Protein AF-A0AA41V727-F1 (afdb_monomer)

Radius of gyration: 32.76 Å; Cα contacts (8 Å, |Δi|>4): 377; chains: 1; bounding box: 84×53×88 Å

Secondary structure (DSSP, 8-state):
---------------PPTT-EEEEEEE---SS-TTTTHHHHHHHHHHTTT--EEEEEEEEEESSSEEEEEEEEE----SSPPPP--SSPPTT-EEEEEEEEPPSSSSP-THHHHHHHHHHHHHH-TTEEEEEEEEEEEEETTEEEEEEEEEEEE----------PPPPP-PPPPPPPPPPPP-PPPTT-EEEEEEE-S-GGG--TTT---TTTT-EEEEEEEETTTTEEEEEEE------------------

Sequence (252 aa):
MLLLIIKMSGVVAFSCGLGETYVATNTSTGNTYHCDACPKEIERKCKLQDRPVSTIQCNFEQFPKWTSVCKGCCGPYLPNPSPTITDECQAGDIDQSFTTPAPLKLPWSCVSCEDGCKKKCEFWDAHARVAREMCSYMSYYEKAVYVCNCCCRLTSSPHPPCPSLPPPPTPSPPPPSPPPPAARCARGDIITIGKKVASCALCTQDFCACPPSPTIPESTECLPTTRLCICRCCKPSSITALGSFASSVAVQ

Foldseek 3Di:
DDDPPPPPDPPPDDDDDPQKDKDKDKDDDDDDCQCVCLLVVVQVVLVVVQFGWPDWDWWFDPPPHTIIMIMTITHHRDPDRDDRDDPDADVQWDKDKDKDFFDPDDDTDCVVLVVVLQCVLCVVPVQKGFPDKDWDWDADPNTIMIMIMTTIHRPPDPPPPDPPDPPPPDPDDDPPDPDDPDDDADPPQKDKDKDADPACVCLDQVNPPDPPPPWRFPDWDADHVRSIIITITGHPPPPPPDDDDPPDDDDD

Mean predicted aligned error: 19.07 Å

Organism: Papaver nudicaule (NCBI:txid74823)

Solvent-accessible surface area (backbone atoms only — not comparable to full-atom values): 15886 Å² total; per-residue (Å²): 139,83,85,81,79,78,79,73,75,80,74,79,75,90,74,62,61,93,71,36,43,77,46,75,47,77,50,83,63,83,94,80,66,68,55,80,52,34,63,60,53,45,40,52,58,15,50,77,66,56,17,37,64,71,45,78,46,71,42,80,46,82,70,99,53,74,28,25,36,27,36,29,20,17,36,52,76,45,103,58,84,61,78,82,89,57,102,60,58,58,95,85,37,43,78,45,74,50,74,46,82,42,71,93,59,82,77,85,73,60,64,68,38,54,61,45,34,44,52,54,20,36,70,75,34,85,54,26,38,67,73,44,76,46,74,43,82,47,76,54,94,95,41,47,28,31,42,26,41,22,19,25,29,67,52,72,68,80,68,72,76,69,76,76,70,72,77,75,76,76,78,70,77,77,74,78,78,75,76,78,77,75,83,74,73,63,95,82,38,70,46,79,47,79,43,80,44,97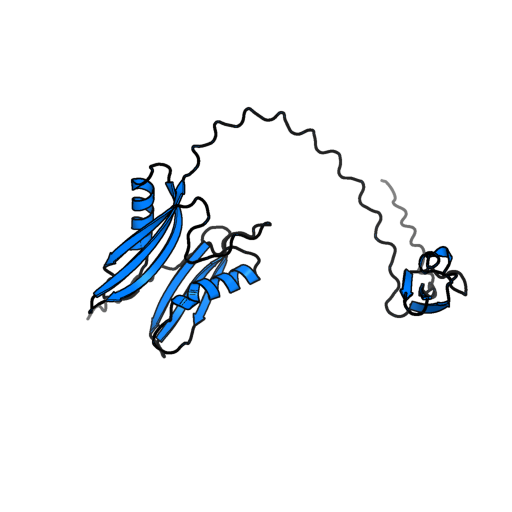,45,63,89,61,50,43,71,82,68,43,74,42,84,76,76,82,35,56,63,77,49,65,48,60,42,81,91,72,26,31,26,36,26,33,24,32,56,69,70,81,78,72,81,75,77,86,78,82,80,77,81,81,86,130

Structure (mmCIF, N/CA/C/O backbone):
data_AF-A0AA41V727-F1
#
_entry.id   AF-A0AA41V727-F1
#
loop_
_atom_site.group_PDB
_atom_site.id
_atom_site.type_symbol
_atom_site.label_atom_id
_atom_site.label_alt_id
_atom_site.label_comp_id
_atom_site.label_asym_id
_atom_site.label_entity_id
_atom_site.label_seq_id
_atom_site.pdbx_PDB_ins_code
_atom_site.Cartn_x
_atom_site.Cartn_y
_atom_site.Cartn_z
_atom_site.occupancy
_atom_site.B_iso_or_equiv
_atom_site.auth_seq_id
_atom_site.auth_comp_id
_atom_site.auth_asym_id
_atom_site.auth_atom_id
_atom_site.pdbx_PDB_model_num
ATOM 1 N N . MET A 1 1 ? 35.618 -31.843 -24.662 1.00 47.41 1 MET A N 1
ATOM 2 C CA . MET A 1 1 ? 35.047 -31.610 -23.320 1.00 47.41 1 MET A CA 1
ATOM 3 C C . MET A 1 1 ? 34.506 -30.184 -23.300 1.00 47.41 1 MET A C 1
ATOM 5 O O . MET A 1 1 ? 35.281 -29.245 -23.214 1.00 47.41 1 MET A O 1
ATOM 9 N N . LEU A 1 2 ? 33.208 -30.027 -23.569 1.00 42.78 2 LEU A N 1
ATOM 10 C CA . LEU A 1 2 ? 32.539 -28.739 -23.783 1.00 42.78 2 LEU A CA 1
ATOM 11 C C . LEU A 1 2 ? 31.937 -28.272 -22.446 1.00 42.78 2 LEU A C 1
ATOM 13 O O . LEU A 1 2 ? 31.068 -28.946 -21.901 1.00 42.78 2 LEU A O 1
ATOM 17 N N . LEU A 1 3 ? 32.429 -27.160 -21.899 1.00 38.88 3 LEU A N 1
ATOM 18 C CA . LEU A 1 3 ? 31.927 -26.551 -20.662 1.00 38.88 3 LEU A CA 1
ATOM 19 C C . LEU A 1 3 ? 30.616 -25.797 -20.946 1.00 38.88 3 LEU A C 1
ATOM 21 O O . LEU A 1 3 ? 30.624 -24.701 -21.502 1.00 38.88 3 LEU A O 1
ATOM 25 N N . LEU A 1 4 ? 29.486 -26.392 -20.559 1.00 41.09 4 LEU A N 1
ATOM 26 C CA . LEU A 1 4 ? 28.177 -25.736 -20.500 1.00 41.09 4 LEU A CA 1
ATOM 27 C C . LEU A 1 4 ? 28.158 -24.749 -19.323 1.00 41.09 4 LEU A C 1
ATOM 29 O O . LEU A 1 4 ? 27.903 -25.127 -18.182 1.00 41.09 4 LEU A O 1
ATOM 33 N N . ILE A 1 5 ? 28.425 -23.471 -19.596 1.00 44.16 5 ILE A N 1
ATOM 34 C CA . ILE A 1 5 ? 28.185 -22.385 -18.638 1.00 44.16 5 ILE A CA 1
ATOM 35 C C . ILE A 1 5 ? 26.683 -22.089 -18.649 1.00 44.16 5 ILE A C 1
ATOM 37 O O . ILE A 1 5 ? 26.189 -21.323 -19.478 1.00 44.16 5 ILE A O 1
ATOM 41 N N . ILE A 1 6 ? 25.943 -22.714 -17.734 1.00 36.91 6 ILE A N 1
ATOM 42 C CA . ILE A 1 6 ? 24.547 -22.364 -17.461 1.00 36.91 6 ILE A CA 1
ATOM 43 C C . ILE A 1 6 ? 24.557 -20.997 -16.767 1.00 36.91 6 ILE A C 1
ATOM 45 O O . ILE A 1 6 ? 24.765 -20.896 -15.560 1.00 36.91 6 ILE A O 1
ATOM 49 N N . LYS A 1 7 ? 24.359 -19.919 -17.536 1.00 32.81 7 LYS A N 1
ATOM 50 C CA . LYS A 1 7 ? 24.024 -18.606 -16.975 1.00 32.81 7 LYS A CA 1
ATOM 51 C C . LYS A 1 7 ? 22.620 -18.699 -16.384 1.00 32.81 7 LYS A C 1
ATOM 53 O O . LYS A 1 7 ? 21.635 -18.534 -17.097 1.00 32.81 7 LYS A O 1
ATOM 58 N N . MET A 1 8 ? 22.526 -18.979 -15.090 1.00 34.50 8 MET A N 1
ATOM 59 C CA . MET A 1 8 ? 21.296 -18.731 -14.348 1.00 34.50 8 MET A CA 1
ATOM 60 C C . MET A 1 8 ? 21.110 -17.215 -14.279 1.00 34.50 8 MET A C 1
ATOM 62 O O . MET A 1 8 ? 21.874 -16.522 -13.610 1.00 34.50 8 MET A O 1
ATOM 66 N N . SER A 1 9 ? 20.148 -16.685 -15.035 1.00 38.81 9 SER A N 1
ATOM 67 C CA . SER A 1 9 ? 19.700 -15.303 -14.875 1.00 38.81 9 SER A CA 1
ATOM 68 C C . SER A 1 9 ? 19.313 -15.112 -13.413 1.00 38.81 9 SER A C 1
ATOM 70 O O . SER A 1 9 ? 18.445 -15.828 -12.917 1.00 38.81 9 SER A O 1
ATOM 72 N N . GLY A 1 10 ? 19.991 -14.199 -12.716 1.00 39.66 10 GLY A N 1
ATOM 73 C CA . GLY A 1 10 ? 19.687 -13.874 -11.329 1.00 39.66 10 GLY A CA 1
ATOM 74 C C . GLY A 1 10 ? 18.264 -13.342 -11.241 1.00 39.66 10 GLY A C 1
ATOM 75 O O . GLY A 1 10 ? 18.016 -12.175 -11.530 1.00 39.66 10 GLY A O 1
ATOM 76 N N . VAL A 1 11 ? 17.322 -14.213 -10.888 1.00 53.03 11 VAL A N 1
ATOM 77 C CA . VAL A 1 11 ? 15.979 -13.808 -10.493 1.00 53.03 11 VAL A CA 1
ATOM 78 C C . VAL A 1 11 ? 16.168 -13.064 -9.182 1.00 53.03 11 VAL A C 1
ATOM 80 O O . VAL A 1 11 ? 16.483 -13.676 -8.164 1.00 53.03 11 VAL A O 1
ATOM 83 N N . VAL A 1 12 ? 16.057 -11.737 -9.220 1.00 55.25 12 VAL A N 1
ATOM 84 C CA . VAL A 1 12 ? 16.039 -10.938 -7.996 1.00 55.25 12 VAL A CA 1
ATOM 85 C C . VAL A 1 12 ? 14.822 -11.409 -7.210 1.00 55.25 12 VAL A C 1
ATOM 87 O O . VAL A 1 12 ? 13.684 -11.268 -7.660 1.00 55.25 12 VAL A O 1
ATOM 90 N N . ALA A 1 13 ? 15.072 -12.075 -6.087 1.00 76.75 13 ALA A N 1
ATOM 91 C CA . ALA A 1 13 ? 14.015 -12.568 -5.230 1.00 76.75 13 ALA A CA 1
ATOM 92 C C . ALA A 1 13 ? 13.278 -11.355 -4.658 1.00 76.75 13 ALA A C 1
ATOM 94 O O . ALA A 1 13 ? 13.867 -10.544 -3.950 1.00 76.75 13 ALA A O 1
ATOM 95 N N . PHE A 1 14 ? 11.997 -11.216 -4.991 1.00 82.06 14 PHE A N 1
ATOM 96 C CA . PHE A 1 14 ? 11.132 -10.246 -4.337 1.00 82.06 14 PHE A CA 1
ATOM 97 C C . PHE A 1 14 ? 11.044 -10.617 -2.852 1.00 82.06 14 PHE A C 1
ATOM 99 O O . PHE A 1 14 ? 10.553 -11.698 -2.517 1.00 82.06 14 PHE A O 1
ATOM 106 N N . SER A 1 15 ? 11.546 -9.754 -1.972 1.00 91.12 15 SER A N 1
ATOM 107 C CA . SER A 1 15 ? 11.504 -9.946 -0.522 1.00 91.12 15 SER A CA 1
ATOM 108 C C . SER A 1 15 ? 10.807 -8.774 0.151 1.00 91.12 15 SER A C 1
ATOM 110 O O . SER A 1 15 ? 11.043 -7.628 -0.218 1.00 91.12 15 SER A O 1
ATOM 112 N N . CYS A 1 16 ? 10.002 -9.068 1.167 1.00 91.19 16 CYS A N 1
ATOM 113 C CA . CYS A 1 16 ? 9.374 -8.051 2.001 1.00 91.19 16 CYS A CA 1
ATOM 114 C C . CYS A 1 16 ? 10.298 -7.620 3.148 1.00 91.19 16 CYS A C 1
ATOM 116 O O . CYS A 1 16 ? 11.191 -8.369 3.555 1.00 91.19 16 CYS A O 1
ATOM 118 N N . GLY A 1 17 ? 10.072 -6.420 3.673 1.00 87.88 17 GLY A N 1
ATOM 119 C CA . GLY A 1 17 ? 10.771 -5.878 4.832 1.00 87.88 17 GLY A CA 1
ATOM 120 C C . GLY A 1 17 ? 10.436 -6.595 6.148 1.00 87.88 17 GLY A C 1
ATOM 121 O O . GLY A 1 17 ? 9.537 -7.433 6.241 1.00 87.88 17 GLY A O 1
ATOM 122 N N . LEU A 1 18 ? 11.170 -6.249 7.210 1.00 86.75 18 LEU A N 1
ATOM 123 C CA . LEU A 1 18 ? 10.928 -6.768 8.561 1.00 86.75 18 LEU A CA 1
ATOM 124 C C . LEU A 1 18 ? 9.515 -6.409 9.051 1.00 86.75 18 LEU A C 1
ATOM 126 O O . LEU A 1 18 ? 9.135 -5.242 9.073 1.00 86.75 18 LEU A O 1
ATOM 130 N N . GLY A 1 19 ? 8.756 -7.417 9.491 1.00 88.38 19 GLY A N 1
ATOM 131 C CA . GLY A 1 19 ? 7.384 -7.249 9.993 1.00 88.38 19 GLY A CA 1
ATOM 132 C C . GLY A 1 19 ? 6.301 -7.203 8.907 1.00 88.38 19 GLY A C 1
ATOM 133 O O . GLY A 1 19 ? 5.108 -7.157 9.231 1.00 88.38 19 GLY A O 1
ATOM 134 N N . GLU A 1 20 ? 6.700 -7.265 7.638 1.00 94.50 20 GLU A N 1
ATOM 135 C CA . GLU A 1 20 ? 5.800 -7.367 6.498 1.00 94.50 20 GLU A CA 1
ATOM 136 C C . GLU A 1 20 ? 5.472 -8.830 6.165 1.00 94.50 20 GLU A C 1
ATOM 138 O O . GLU A 1 20 ? 6.189 -9.760 6.535 1.00 94.50 20 GLU A O 1
ATOM 143 N N . THR A 1 21 ? 4.359 -9.055 5.470 1.00 94.50 21 THR A N 1
ATOM 144 C CA . THR A 1 21 ? 3.898 -10.386 5.054 1.00 94.50 21 THR A CA 1
ATOM 145 C C . THR A 1 21 ? 3.772 -10.448 3.540 1.00 94.50 21 THR A C 1
ATOM 147 O O . THR A 1 21 ? 3.062 -9.648 2.938 1.00 94.50 21 THR A O 1
ATOM 150 N N . TYR A 1 22 ? 4.443 -11.415 2.920 1.00 94.75 22 TYR A N 1
ATOM 151 C CA . TYR A 1 22 ? 4.369 -11.632 1.478 1.00 94.75 22 TYR A CA 1
ATOM 152 C C . TYR A 1 22 ? 2.999 -12.176 1.059 1.00 94.75 22 TYR A C 1
ATOM 154 O O . TYR A 1 22 ? 2.475 -13.118 1.658 1.00 94.75 22 TYR A O 1
ATOM 162 N N . VAL A 1 23 ? 2.450 -11.627 -0.020 1.00 95.06 23 VAL A N 1
ATOM 163 C CA . VAL A 1 23 ? 1.234 -12.110 -0.676 1.00 95.06 23 VAL A CA 1
ATOM 164 C C . VAL A 1 23 ? 1.452 -12.213 -2.181 1.00 95.06 23 VAL A C 1
ATOM 166 O O . VAL A 1 23 ? 2.153 -11.407 -2.783 1.00 95.06 23 VAL A O 1
ATOM 169 N N . ALA A 1 24 ? 0.825 -13.209 -2.805 1.00 91.88 24 ALA A N 1
ATOM 170 C CA . ALA A 1 24 ? 0.833 -13.356 -4.255 1.00 91.88 24 ALA A CA 1
ATOM 171 C C . ALA A 1 24 ? -0.531 -13.789 -4.792 1.00 91.88 24 ALA A C 1
ATOM 173 O O . ALA A 1 24 ? -1.246 -14.554 -4.132 1.00 91.88 24 ALA A O 1
ATOM 174 N N . THR A 1 25 ? -0.892 -13.322 -5.983 1.00 89.06 25 THR A N 1
ATOM 175 C CA . THR A 1 25 ? -2.052 -13.775 -6.756 1.00 89.06 25 THR A CA 1
ATOM 176 C C . THR A 1 25 ? -1.632 -14.102 -8.180 1.00 89.06 25 THR A C 1
ATOM 178 O O . THR A 1 25 ? -0.792 -13.426 -8.768 1.00 89.06 25 THR A O 1
ATOM 181 N N . ASN A 1 26 ? -2.220 -15.169 -8.719 1.00 83.44 26 ASN A N 1
ATOM 182 C CA . ASN A 1 26 ? -2.080 -15.528 -10.121 1.00 83.44 26 ASN A CA 1
ATOM 183 C C . ASN A 1 26 ? -3.388 -15.147 -10.800 1.00 83.44 26 ASN A C 1
ATOM 185 O O . ASN A 1 26 ? -4.416 -15.788 -10.555 1.00 83.44 26 ASN A O 1
ATOM 189 N N . THR A 1 27 ? -3.360 -14.111 -11.629 1.00 73.50 27 THR A N 1
ATOM 190 C CA . THR A 1 27 ? -4.545 -13.660 -12.352 1.00 73.50 27 THR A CA 1
ATOM 191 C C . THR A 1 27 ? -4.508 -14.264 -13.752 1.00 73.50 27 THR A C 1
ATOM 193 O O . THR A 1 27 ? -3.677 -13.929 -14.594 1.00 73.50 27 THR A O 1
ATOM 196 N N . SER A 1 28 ? -5.402 -15.223 -13.995 1.00 57.88 28 SER A N 1
ATOM 197 C CA . SER A 1 28 ? -5.617 -15.811 -15.318 1.00 57.88 28 SER A CA 1
ATOM 198 C C . SER A 1 28 ? -6.751 -15.048 -15.991 1.00 57.88 28 SER A C 1
ATOM 200 O O . SER A 1 28 ? -7.924 -15.378 -15.821 1.00 57.88 28 SER A O 1
ATOM 202 N N . THR A 1 29 ? -6.423 -13.980 -16.706 1.00 54.66 29 THR A N 1
ATOM 203 C CA . THR A 1 29 ? -7.394 -13.231 -17.516 1.00 54.66 29 THR A CA 1
ATOM 204 C C . THR A 1 29 ? -6.942 -13.190 -18.970 1.00 54.66 29 THR A C 1
ATOM 206 O O . THR A 1 29 ? -5.791 -13.474 -19.277 1.00 54.66 29 THR A O 1
ATOM 209 N N . GLY A 1 30 ? -7.864 -12.931 -19.898 1.00 55.06 30 GLY A N 1
ATOM 210 C CA . GLY A 1 30 ? -7.591 -12.908 -21.336 1.00 55.06 30 GLY A CA 1
ATOM 211 C C . GLY A 1 30 ? -6.878 -11.629 -21.795 1.00 55.06 30 GLY A C 1
ATOM 212 O O . GLY A 1 30 ? -7.375 -10.527 -21.597 1.00 55.06 30 GLY A O 1
ATOM 213 N N . ASN A 1 31 ? -5.706 -11.824 -22.390 1.00 55.53 31 ASN A N 1
ATOM 214 C CA . ASN A 1 31 ? -4.934 -11.043 -23.366 1.00 55.53 31 ASN A CA 1
ATOM 215 C C . ASN A 1 31 ? -4.677 -9.517 -23.310 1.00 55.53 31 ASN A C 1
ATOM 217 O O . ASN A 1 31 ? -3.855 -9.112 -24.128 1.00 55.53 31 ASN A O 1
ATOM 221 N N . THR A 1 32 ? -5.224 -8.657 -22.438 1.00 54.94 32 THR A N 1
ATOM 222 C CA . THR A 1 32 ? -4.907 -7.203 -22.593 1.00 54.94 32 THR A CA 1
ATOM 223 C C . THR A 1 32 ? -4.723 -6.318 -21.354 1.00 54.94 32 THR A C 1
ATOM 225 O O . THR A 1 32 ? -4.178 -5.233 -21.519 1.00 54.94 32 THR A O 1
ATOM 228 N N . TYR A 1 33 ? -5.077 -6.730 -20.129 1.00 60.62 33 TYR A N 1
ATOM 229 C CA . TYR A 1 33 ? -5.094 -5.813 -18.959 1.00 60.62 33 TYR A CA 1
ATOM 230 C C . TYR A 1 33 ? -4.582 -6.456 -17.655 1.00 60.62 33 TYR A C 1
ATOM 232 O O . TYR A 1 33 ? -5.215 -6.404 -16.603 1.00 60.62 33 TYR A O 1
ATOM 240 N N . HIS A 1 34 ? -3.455 -7.165 -17.728 1.00 69.31 34 HIS A N 1
ATOM 241 C CA . HIS A 1 34 ? -3.075 -8.150 -16.708 1.00 69.31 34 HIS A CA 1
ATOM 242 C C . HIS A 1 34 ? -2.494 -7.583 -15.402 1.00 69.31 34 HIS A C 1
ATOM 244 O O . HIS A 1 34 ? -2.576 -8.269 -14.385 1.00 69.31 34 HIS A O 1
ATOM 250 N N . CYS A 1 35 ? -1.957 -6.358 -15.391 1.00 79.44 35 CYS A N 1
ATOM 251 C CA . CYS A 1 35 ? -1.430 -5.737 -14.167 1.00 79.44 35 CYS A CA 1
ATOM 252 C C . CYS A 1 35 ? -2.376 -4.710 -13.534 1.00 79.44 35 CYS A C 1
ATOM 254 O O . CYS A 1 35 ? -2.229 -4.422 -12.350 1.00 79.44 35 CYS A O 1
ATOM 256 N N . ASP A 1 36 ? -3.379 -4.220 -14.264 1.00 80.75 36 ASP A N 1
ATOM 257 C CA . ASP A 1 36 ? -4.312 -3.195 -13.769 1.00 80.75 36 ASP A CA 1
ATOM 258 C C . ASP A 1 36 ? -5.150 -3.706 -12.585 1.00 80.75 36 ASP A C 1
ATOM 260 O O . ASP A 1 36 ? -5.583 -2.950 -11.718 1.00 80.75 36 ASP A O 1
ATOM 264 N N . ALA A 1 37 ? -5.365 -5.023 -12.521 1.00 84.06 37 ALA A N 1
ATOM 265 C CA . ALA A 1 37 ? -6.044 -5.670 -11.405 1.00 84.06 37 ALA A CA 1
ATOM 266 C C . ALA A 1 37 ? -5.124 -5.922 -10.195 1.00 84.06 37 ALA A C 1
ATOM 268 O O . ALA A 1 37 ? -5.634 -6.087 -9.083 1.00 84.06 37 ALA A O 1
ATOM 269 N N . CYS A 1 38 ? -3.795 -5.933 -10.373 1.00 86.75 38 CYS A N 1
ATOM 270 C CA . CYS A 1 38 ? -2.855 -6.310 -9.315 1.00 86.75 38 CYS A CA 1
ATOM 271 C C . CYS A 1 38 ? -2.973 -5.442 -8.058 1.00 86.75 38 CYS A C 1
ATOM 273 O O . CYS A 1 38 ? -3.045 -6.024 -6.973 1.00 86.75 38 CYS A O 1
ATOM 275 N N . PRO A 1 39 ? -3.057 -4.097 -8.142 1.00 87.44 39 PRO A N 1
ATOM 276 C CA . PRO A 1 39 ? -3.204 -3.278 -6.944 1.00 87.44 39 PRO A CA 1
ATOM 277 C C . PRO A 1 39 ? -4.427 -3.671 -6.116 1.00 87.44 39 PRO A C 1
ATOM 279 O O . PRO A 1 39 ? -4.308 -3.921 -4.919 1.00 87.44 39 PRO A O 1
ATOM 282 N N . LYS A 1 40 ? -5.579 -3.855 -6.770 1.00 88.12 40 LYS A N 1
ATOM 283 C CA . LYS A 1 40 ? -6.840 -4.224 -6.107 1.00 88.12 40 LYS A CA 1
ATOM 284 C C . LYS A 1 40 ? -6.810 -5.636 -5.524 1.00 88.12 40 LYS A C 1
ATOM 286 O O . LYS A 1 40 ? -7.409 -5.882 -4.476 1.00 88.12 40 LYS A O 1
ATOM 291 N N . GLU A 1 41 ? -6.150 -6.583 -6.187 1.00 90.44 41 GLU A N 1
ATOM 292 C CA . GLU A 1 41 ? -6.032 -7.960 -5.693 1.00 90.44 41 GLU A CA 1
ATOM 293 C C . GLU A 1 41 ? -5.121 -8.063 -4.470 1.00 90.44 41 GLU A C 1
ATOM 295 O O . GLU A 1 41 ? -5.486 -8.707 -3.479 1.00 90.44 41 GLU A O 1
ATOM 300 N N . ILE A 1 42 ? -3.965 -7.401 -4.518 1.00 92.81 42 ILE A N 1
ATOM 301 C CA . ILE A 1 42 ? -3.036 -7.352 -3.391 1.00 92.81 42 ILE A CA 1
ATOM 302 C C . ILE A 1 42 ? -3.660 -6.573 -2.229 1.00 92.81 42 ILE A C 1
ATOM 304 O O . ILE A 1 42 ? -3.631 -7.058 -1.098 1.00 92.81 42 ILE A O 1
ATOM 308 N N . GLU A 1 43 ? -4.319 -5.441 -2.496 1.00 91.31 43 GLU A N 1
ATOM 309 C CA . GLU A 1 43 ? -5.050 -4.679 -1.478 1.00 91.31 43 GLU A CA 1
ATOM 310 C C . GLU A 1 43 ? -6.124 -5.530 -0.808 1.00 91.31 43 GLU A C 1
ATOM 312 O O . GLU A 1 43 ? -6.190 -5.579 0.420 1.00 91.31 43 GLU A O 1
ATOM 317 N N . ARG A 1 44 ? -6.916 -6.283 -1.580 1.00 92.25 44 ARG A N 1
ATOM 318 C CA . ARG A 1 44 ? -7.904 -7.207 -1.014 1.00 92.25 44 ARG A CA 1
ATOM 319 C C . ARG A 1 44 ? -7.243 -8.244 -0.102 1.00 92.25 44 ARG A C 1
ATOM 321 O O . ARG A 1 44 ? -7.769 -8.510 0.976 1.00 92.25 44 ARG A O 1
ATOM 328 N N . LYS A 1 45 ? -6.101 -8.818 -0.497 1.00 93.69 45 LYS A N 1
ATOM 329 C CA . LYS A 1 45 ? -5.377 -9.807 0.323 1.00 93.69 45 LYS A CA 1
ATOM 330 C C . LYS A 1 45 ? -4.763 -9.224 1.592 1.00 93.69 45 LYS A C 1
ATOM 332 O O . LYS A 1 45 ? -4.782 -9.902 2.618 1.00 93.69 45 LYS A O 1
ATOM 337 N N . CYS A 1 46 ? -4.233 -8.008 1.540 1.00 92.94 46 CYS A N 1
ATOM 338 C CA . CYS A 1 46 ? -3.696 -7.348 2.728 1.00 92.94 46 CYS A CA 1
ATOM 339 C C . CYS A 1 46 ? -4.815 -6.863 3.654 1.00 92.94 46 CYS A C 1
ATOM 341 O O . CYS A 1 46 ? -4.721 -7.034 4.867 1.00 92.94 46 CYS A O 1
ATOM 343 N N . LYS A 1 47 ? -5.938 -6.394 3.096 1.00 89.88 47 LYS A N 1
ATOM 344 C CA . LYS A 1 47 ? -7.132 -6.016 3.861 1.00 89.88 47 LYS A CA 1
ATOM 345 C C . LYS A 1 47 ? -7.761 -7.195 4.602 1.00 89.88 47 LYS A C 1
ATOM 347 O O . LYS A 1 47 ? -8.198 -7.019 5.728 1.00 89.88 47 LYS A O 1
ATOM 352 N N . LEU A 1 48 ? -7.756 -8.402 4.024 1.00 90.69 48 LEU A N 1
ATOM 353 C CA . LEU A 1 48 ? -8.175 -9.627 4.730 1.00 90.69 48 LEU A CA 1
ATOM 354 C C . LEU A 1 48 ? -7.302 -9.958 5.954 1.00 90.69 48 LEU A C 1
ATOM 356 O O . LEU A 1 48 ? -7.699 -10.779 6.774 1.00 90.69 48 LEU A O 1
ATOM 360 N N . GLN A 1 49 ? -6.120 -9.351 6.056 1.00 91.75 49 GLN A N 1
ATOM 361 C CA . GLN A 1 49 ? -5.198 -9.487 7.182 1.00 91.75 49 GLN A CA 1
ATOM 362 C C . GLN A 1 49 ? -5.159 -8.224 8.056 1.00 91.75 49 GLN A C 1
ATOM 364 O O . GLN A 1 49 ? -4.269 -8.115 8.899 1.00 91.75 49 GLN A O 1
ATOM 369 N N . ASP A 1 50 ? -6.057 -7.259 7.816 1.00 90.25 50 ASP A N 1
ATOM 370 C CA . ASP A 1 50 ? -6.065 -5.939 8.457 1.00 90.25 50 ASP A CA 1
ATOM 371 C C . ASP A 1 50 ? -4.702 -5.224 8.367 1.00 90.25 50 ASP A C 1
ATOM 373 O O . ASP A 1 50 ? -4.206 -4.614 9.317 1.00 90.25 50 ASP A O 1
ATOM 377 N N . ARG A 1 51 ? -4.058 -5.322 7.198 1.00 90.38 51 ARG A N 1
ATOM 378 C CA . ARG A 1 51 ? -2.739 -4.737 6.925 1.00 90.38 51 ARG A CA 1
ATOM 379 C C . ARG A 1 51 ? -2.776 -3.826 5.693 1.00 90.38 51 ARG A C 1
ATOM 381 O O . ARG A 1 51 ? -3.448 -4.165 4.716 1.00 90.38 51 ARG A O 1
ATOM 388 N N . PRO A 1 52 ? -2.040 -2.697 5.688 1.00 91.00 52 PRO A N 1
ATOM 389 C CA . PRO A 1 52 ? -1.772 -1.954 4.456 1.00 91.00 52 PRO A CA 1
ATOM 390 C C . PRO A 1 52 ? -1.010 -2.805 3.452 1.00 91.00 52 PRO A C 1
ATOM 392 O O . PRO A 1 52 ? -0.230 -3.663 3.851 1.00 91.00 52 PRO A O 1
ATOM 395 N N . VAL A 1 53 ? -1.124 -2.495 2.163 1.00 92.00 53 VAL A N 1
ATOM 396 C CA . VAL A 1 53 ? -0.088 -2.909 1.208 1.00 92.00 53 VAL A CA 1
ATOM 397 C C . VAL A 1 53 ? 1.069 -1.918 1.291 1.00 92.00 53 VAL A C 1
ATOM 399 O O . VAL A 1 53 ? 0.843 -0.708 1.286 1.00 92.00 53 VAL A O 1
ATOM 402 N N . SER A 1 54 ? 2.295 -2.423 1.364 1.00 90.00 54 SER A N 1
ATOM 403 C CA . SER A 1 54 ? 3.520 -1.623 1.327 1.00 90.00 54 SER A CA 1
ATOM 404 C C . SER A 1 54 ? 4.195 -1.645 -0.042 1.00 90.00 54 SER A C 1
ATOM 406 O O . SER A 1 54 ? 4.734 -0.633 -0.480 1.00 90.00 54 SER A O 1
ATOM 408 N N . THR A 1 55 ? 4.141 -2.772 -0.755 1.00 87.44 55 THR A N 1
ATOM 409 C CA . THR A 1 55 ? 4.768 -2.921 -2.077 1.00 87.44 55 THR A CA 1
ATOM 410 C C . THR A 1 55 ? 3.929 -3.822 -2.968 1.00 87.44 55 THR A C 1
ATOM 412 O O . THR A 1 55 ? 3.374 -4.815 -2.499 1.00 87.44 55 THR A O 1
ATOM 415 N N . ILE A 1 56 ? 3.849 -3.495 -4.258 1.00 88.88 56 ILE A N 1
ATOM 416 C CA . ILE A 1 56 ? 3.198 -4.307 -5.291 1.00 88.88 56 ILE A CA 1
ATOM 417 C C . ILE A 1 56 ? 4.176 -4.448 -6.455 1.00 88.88 56 ILE A C 1
ATOM 419 O O . ILE A 1 56 ? 4.760 -3.469 -6.909 1.00 88.88 56 ILE A O 1
ATOM 423 N N . GLN A 1 57 ? 4.329 -5.663 -6.960 1.00 87.44 57 GLN A N 1
ATOM 424 C CA . GLN A 1 57 ? 5.075 -5.975 -8.167 1.00 87.44 57 GLN A CA 1
ATOM 425 C C . GLN A 1 57 ? 4.206 -6.862 -9.054 1.00 87.44 57 GLN A C 1
ATOM 427 O O . GLN A 1 57 ? 3.729 -7.905 -8.621 1.00 87.44 57 GLN A O 1
ATOM 432 N N . CYS A 1 58 ? 4.015 -6.474 -10.309 1.00 87.75 58 CYS A N 1
ATOM 433 C CA . CYS A 1 58 ? 3.372 -7.325 -11.300 1.00 87.75 58 CYS A CA 1
ATOM 434 C C . CYS A 1 58 ? 4.436 -7.901 -12.229 1.00 87.75 58 CYS A C 1
ATOM 436 O O . CYS A 1 58 ? 5.144 -7.148 -12.896 1.00 87.75 58 CYS A O 1
ATOM 438 N N . ASN A 1 59 ? 4.536 -9.227 -12.281 1.00 82.81 59 ASN A N 1
ATOM 439 C CA . ASN A 1 59 ? 5.404 -9.920 -13.225 1.00 82.81 59 ASN A CA 1
ATOM 440 C C . ASN A 1 59 ? 4.568 -10.721 -14.219 1.00 82.81 59 ASN A C 1
ATOM 442 O O . ASN A 1 59 ? 3.519 -11.260 -13.873 1.00 82.81 59 ASN A O 1
ATOM 446 N N . PHE A 1 60 ? 5.067 -10.844 -15.445 1.00 78.69 60 PHE A N 1
ATOM 447 C CA . PHE A 1 60 ? 4.495 -11.728 -16.452 1.00 78.69 60 PHE A CA 1
ATOM 448 C C . PHE A 1 60 ? 5.280 -13.031 -16.469 1.00 78.69 60 PHE A C 1
ATOM 450 O O . PHE A 1 60 ? 6.458 -13.046 -16.831 1.00 78.69 60 PHE A O 1
ATOM 457 N N . GLU A 1 61 ? 4.625 -14.121 -16.081 1.00 78.69 61 GLU A N 1
ATOM 458 C CA . GLU A 1 61 ? 5.191 -15.456 -16.230 1.00 78.69 61 GLU A CA 1
ATOM 459 C C . GLU A 1 61 ? 4.650 -16.083 -17.516 1.00 78.69 61 GLU A C 1
ATOM 461 O O . GLU A 1 61 ? 3.447 -16.086 -17.799 1.00 78.69 61 GLU A O 1
ATOM 466 N N . GLN A 1 62 ? 5.578 -16.569 -18.336 1.00 64.31 62 GLN A N 1
ATOM 467 C CA . GLN A 1 62 ? 5.276 -17.315 -19.543 1.00 64.31 62 GLN A CA 1
ATOM 468 C C . GLN A 1 62 ? 5.293 -18.799 -19.150 1.00 64.31 62 GLN A C 1
ATOM 470 O O . GLN A 1 62 ? 6.324 -19.258 -18.671 1.00 64.31 62 GLN A O 1
ATOM 475 N N . PHE A 1 63 ? 4.165 -19.498 -19.347 1.00 56.69 63 PHE A N 1
ATOM 476 C CA . PHE A 1 63 ? 3.946 -20.963 -19.423 1.00 56.69 63 PHE A CA 1
ATOM 477 C C . PHE A 1 63 ? 2.954 -21.548 -18.398 1.00 56.69 63 PHE A C 1
ATOM 479 O O . PHE A 1 63 ? 3.147 -21.392 -17.197 1.00 56.69 63 PHE A O 1
ATOM 486 N N . PRO A 1 64 ? 1.930 -22.321 -18.839 1.00 62.41 64 PRO A N 1
ATOM 487 C CA . PRO A 1 64 ? 1.529 -22.645 -20.223 1.00 62.41 64 PRO A CA 1
ATOM 488 C C . PRO A 1 64 ? 0.657 -21.571 -20.910 1.00 62.41 64 PRO A C 1
ATOM 490 O O . PRO A 1 64 ? 0.330 -21.706 -22.086 1.00 62.41 64 PRO A O 1
ATOM 493 N N . LYS A 1 65 ? 0.272 -20.506 -20.202 1.00 75.56 65 LYS A N 1
ATOM 494 C CA . LYS A 1 65 ? -0.425 -19.321 -20.735 1.00 75.56 65 LYS A CA 1
ATOM 495 C C . LYS A 1 65 ? 0.234 -18.070 -20.154 1.00 75.56 65 LYS A C 1
ATOM 497 O O . LYS A 1 65 ? 0.947 -18.180 -19.162 1.00 75.56 65 LYS A O 1
ATOM 502 N N . TRP A 1 66 ? 0.020 -16.910 -20.771 1.00 71.62 66 TRP A N 1
ATOM 503 C CA . TRP A 1 66 ? 0.417 -15.639 -20.168 1.00 71.62 66 TRP A CA 1
ATOM 504 C C . TRP A 1 66 ? -0.401 -15.431 -18.898 1.00 71.62 66 TRP A C 1
ATOM 506 O O . TRP A 1 66 ? -1.620 -15.275 -18.966 1.00 71.62 66 TRP A O 1
ATOM 516 N N . THR A 1 67 ? 0.263 -15.474 -17.750 1.00 79.69 67 THR A N 1
ATOM 517 C CA . THR A 1 67 ? -0.353 -15.168 -16.459 1.00 79.69 67 THR A CA 1
ATOM 518 C C . THR A 1 67 ? 0.378 -13.996 -15.837 1.00 79.69 67 THR A C 1
ATOM 520 O O . THR A 1 67 ? 1.612 -14.001 -15.772 1.00 79.69 67 THR A O 1
ATOM 523 N N . SER A 1 68 ? -0.371 -13.000 -15.366 1.00 82.00 68 SER A N 1
ATOM 524 C CA . SER A 1 68 ? 0.191 -12.038 -14.430 1.00 82.00 68 SER A CA 1
ATOM 525 C C . SER A 1 68 ? 0.284 -12.684 -13.060 1.00 82.00 68 SER A C 1
ATOM 527 O O . SER A 1 68 ? -0.672 -13.262 -12.537 1.00 82.00 68 SER A O 1
ATOM 529 N N . VAL A 1 69 ? 1.472 -12.581 -12.487 1.00 87.62 69 VAL A N 1
ATOM 530 C CA . VAL A 1 69 ? 1.727 -12.899 -11.094 1.00 87.62 69 VAL A CA 1
ATOM 531 C C . VAL A 1 69 ? 1.881 -11.573 -10.377 1.00 87.62 69 VAL A C 1
ATOM 533 O O . VAL A 1 69 ? 2.908 -10.897 -10.494 1.00 87.62 69 VAL A O 1
ATOM 536 N N . CYS A 1 70 ? 0.841 -11.191 -9.646 1.00 90.00 70 CYS A N 1
ATOM 537 C CA . CYS A 1 70 ? 0.897 -10.058 -8.744 1.00 90.00 70 CYS A CA 1
ATOM 538 C C . CYS A 1 70 ? 1.556 -10.537 -7.453 1.00 90.00 70 CYS A C 1
ATOM 540 O O . CYS A 1 70 ? 1.055 -11.438 -6.782 1.00 90.00 70 CYS A O 1
ATOM 542 N N . LYS A 1 71 ? 2.688 -9.949 -7.100 1.00 92.94 71 LYS A N 1
ATOM 543 C CA . LYS A 1 71 ? 3.382 -10.139 -5.828 1.00 92.94 71 LYS A CA 1
ATOM 544 C C . LYS A 1 71 ? 3.239 -8.855 -5.028 1.00 92.94 71 LYS A C 1
ATOM 546 O O . LYS A 1 71 ? 3.175 -7.770 -5.597 1.00 92.94 71 LYS A O 1
ATOM 551 N N . GLY A 1 72 ? 3.175 -8.957 -3.715 1.00 93.44 72 GLY A N 1
ATOM 552 C CA . GLY A 1 72 ? 3.115 -7.783 -2.868 1.00 93.44 72 GLY A CA 1
ATOM 553 C C . GLY A 1 72 ? 3.493 -8.075 -1.432 1.00 93.44 72 GLY A C 1
ATOM 554 O O . GLY A 1 72 ? 3.595 -9.229 -1.018 1.00 93.44 72 GLY A O 1
ATOM 555 N N . CYS A 1 73 ? 3.704 -7.006 -0.683 1.00 95.38 73 CYS A N 1
ATOM 556 C CA . CYS A 1 73 ? 4.002 -7.040 0.737 1.00 95.38 73 CYS A CA 1
ATOM 557 C C . CYS A 1 73 ? 2.877 -6.328 1.480 1.00 95.38 73 CYS A C 1
ATOM 559 O O . CYS A 1 73 ? 2.481 -5.221 1.118 1.00 95.38 73 CYS A O 1
ATOM 561 N N . CYS A 1 74 ? 2.335 -6.984 2.499 1.00 94.44 74 CYS A N 1
ATOM 562 C CA . CYS A 1 74 ? 1.432 -6.370 3.453 1.00 94.44 74 CYS A CA 1
ATOM 563 C C . CYS A 1 74 ? 2.264 -5.841 4.618 1.00 94.44 74 CYS A C 1
ATOM 565 O O . CYS A 1 74 ? 3.012 -6.609 5.224 1.00 94.44 74 CYS A O 1
ATOM 567 N N . GLY A 1 75 ? 2.131 -4.561 4.947 1.00 90.12 75 GLY A N 1
ATOM 568 C CA . GLY A 1 75 ? 2.849 -3.931 6.048 1.00 90.12 75 GLY A CA 1
ATOM 569 C C . GLY A 1 75 ? 2.511 -4.527 7.426 1.00 90.12 75 GLY A C 1
ATOM 570 O O . GLY A 1 75 ? 1.697 -5.455 7.549 1.00 90.12 75 GLY A O 1
ATOM 571 N N . PRO A 1 76 ? 3.129 -4.009 8.499 1.00 88.81 76 PRO A N 1
ATOM 572 C CA . PRO A 1 76 ? 2.775 -4.389 9.863 1.00 88.81 76 PRO A CA 1
ATOM 573 C C . PRO A 1 76 ? 1.288 -4.121 10.143 1.00 88.81 76 PRO A C 1
ATOM 575 O O . PRO A 1 76 ? 0.694 -3.205 9.573 1.00 88.81 76 PRO A O 1
ATOM 578 N N . TYR A 1 77 ? 0.685 -4.926 11.026 1.00 80.88 77 TYR A N 1
ATOM 579 C CA . TYR A 1 77 ? -0.673 -4.668 11.509 1.00 80.88 77 TYR A CA 1
ATOM 580 C C . TYR A 1 77 ? -0.698 -3.290 12.167 1.00 80.88 77 TYR A C 1
ATOM 582 O O . TYR A 1 77 ? 0.061 -3.032 13.105 1.00 80.88 77 TYR A O 1
ATOM 590 N N . LEU A 1 78 ? -1.560 -2.412 11.665 1.00 69.81 78 LEU A N 1
ATOM 591 C CA . LEU A 1 78 ? -1.785 -1.106 12.257 1.00 69.81 78 LEU A CA 1
ATOM 592 C C . LEU A 1 78 ? -3.171 -1.129 12.904 1.00 69.81 78 LEU A C 1
ATOM 594 O O . LEU A 1 78 ? -4.145 -1.422 12.216 1.00 69.81 78 LEU A O 1
ATOM 598 N N . PRO A 1 79 ? -3.298 -0.787 14.200 1.00 68.88 79 PRO A N 1
ATOM 599 C CA . PRO A 1 79 ? -4.595 -0.726 14.880 1.00 68.88 79 PRO A CA 1
ATOM 600 C C . PRO A 1 79 ? -5.547 0.330 14.288 1.00 68.88 79 PRO A C 1
ATOM 602 O O . PRO A 1 79 ? -6.698 0.418 14.700 1.00 68.88 79 PRO A O 1
ATOM 605 N N . ASN A 1 80 ? -5.074 1.121 13.322 1.00 58.19 80 ASN A N 1
ATOM 606 C CA . ASN A 1 80 ? -5.851 2.062 12.536 1.00 58.19 80 ASN A CA 1
ATOM 607 C C . ASN A 1 80 ? -5.697 1.677 11.050 1.00 58.19 80 ASN A C 1
ATOM 609 O O . ASN A 1 80 ? -4.551 1.574 10.592 1.00 58.19 80 ASN A O 1
ATOM 613 N N . PRO A 1 81 ? -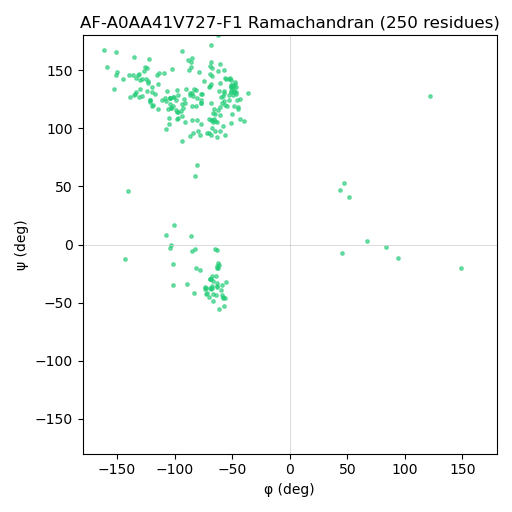6.787 1.430 10.295 1.00 53.22 81 PRO A N 1
ATOM 614 C CA . PRO A 1 81 ? -6.685 1.013 8.904 1.00 53.22 81 PRO A CA 1
ATOM 615 C C . PRO A 1 81 ? -5.906 2.058 8.115 1.00 53.22 81 PRO A C 1
ATOM 617 O O . PRO A 1 81 ? -6.196 3.254 8.160 1.00 53.22 81 PRO A O 1
ATOM 620 N N . SER A 1 82 ? -4.889 1.598 7.396 1.00 51.84 82 SER A N 1
ATOM 621 C CA . SER A 1 82 ? -4.187 2.476 6.472 1.00 51.84 82 SER A CA 1
ATOM 622 C C . SER A 1 82 ? -5.138 2.958 5.378 1.00 51.84 82 SER A C 1
ATOM 624 O O . SER A 1 82 ? -6.065 2.226 5.017 1.00 51.84 82 SER A O 1
ATOM 626 N N . PRO A 1 83 ? -4.922 4.168 4.838 1.00 57.53 83 PRO A N 1
ATOM 627 C CA . PRO A 1 83 ? -5.767 4.700 3.778 1.00 57.53 83 PRO A CA 1
ATOM 628 C C . PRO A 1 83 ? -5.814 3.743 2.584 1.00 57.53 83 PRO A C 1
ATOM 630 O O . PRO A 1 83 ? -4.799 3.128 2.245 1.00 57.53 83 PRO A O 1
ATOM 633 N N . THR A 1 84 ? -6.984 3.648 1.947 1.00 58.88 84 THR A N 1
ATOM 634 C CA . THR A 1 84 ? -7.202 2.900 0.700 1.00 58.88 84 THR A CA 1
ATOM 635 C C . THR A 1 84 ? -6.121 3.231 -0.325 1.00 58.88 84 THR A C 1
ATOM 637 O O . THR A 1 84 ? -5.704 4.385 -0.469 1.00 58.88 84 THR A O 1
ATOM 640 N N . ILE A 1 85 ? -5.634 2.208 -1.016 1.00 59.69 85 ILE A N 1
ATOM 641 C CA . ILE A 1 85 ? -4.584 2.354 -2.019 1.00 59.69 85 ILE A CA 1
ATOM 642 C C . ILE A 1 85 ? -5.254 2.703 -3.333 1.00 59.69 85 ILE A C 1
ATOM 644 O O . ILE A 1 85 ? -5.717 1.844 -4.074 1.00 59.69 85 ILE A O 1
ATOM 648 N N . THR A 1 86 ? -5.345 3.998 -3.586 1.00 72.75 86 THR A N 1
ATOM 649 C CA . THR A 1 86 ? -5.711 4.537 -4.888 1.00 72.75 86 THR A CA 1
ATOM 650 C C . THR A 1 86 ? -4.471 4.643 -5.777 1.00 72.75 86 THR A C 1
ATOM 652 O O . THR A 1 86 ? -3.340 4.692 -5.284 1.00 72.75 86 THR A O 1
ATOM 655 N N . ASP A 1 87 ? -4.699 4.728 -7.089 1.00 72.88 87 ASP A N 1
ATOM 656 C CA . ASP A 1 87 ? -3.678 5.109 -8.078 1.00 72.88 87 ASP A CA 1
ATOM 657 C C . ASP A 1 87 ? -3.203 6.568 -7.889 1.00 72.88 87 ASP A C 1
ATOM 659 O O . ASP A 1 87 ? -2.298 7.033 -8.573 1.00 72.88 87 ASP A O 1
ATOM 663 N N . GLU A 1 88 ? -3.814 7.280 -6.940 1.00 85.00 88 GLU A N 1
ATOM 664 C CA . GLU A 1 88 ? -3.544 8.660 -6.567 1.00 85.00 88 GLU A CA 1
ATOM 665 C C . GLU A 1 88 ? -2.711 8.722 -5.276 1.00 85.00 88 GLU A C 1
ATOM 667 O O . GLU A 1 88 ? -2.797 7.861 -4.390 1.00 85.00 88 GLU A O 1
ATOM 672 N N . CYS A 1 89 ? -1.917 9.781 -5.141 1.00 87.94 89 CYS A N 1
ATOM 673 C CA . CYS A 1 89 ? -1.174 10.050 -3.917 1.00 87.94 89 CYS A CA 1
ATOM 674 C C . CYS A 1 89 ? -2.096 10.458 -2.759 1.00 87.94 89 CYS A C 1
ATOM 676 O O . CYS A 1 89 ? -3.195 10.975 -2.959 1.00 87.94 89 CYS A O 1
ATOM 678 N N . GLN A 1 90 ? -1.658 10.213 -1.519 1.00 87.62 90 GLN A N 1
ATOM 679 C CA . GLN A 1 90 ? -2.435 10.610 -0.342 1.00 87.62 90 GLN A CA 1
ATOM 680 C C . GLN A 1 90 ? -2.475 12.139 -0.214 1.00 87.62 90 GLN A C 1
ATOM 682 O O . GLN A 1 90 ? -1.594 12.843 -0.702 1.00 87.62 90 GLN A O 1
ATOM 687 N N . ALA A 1 91 ? -3.485 12.667 0.481 1.00 84.88 91 ALA A N 1
ATOM 688 C CA . ALA A 1 91 ? -3.576 14.101 0.740 1.00 84.88 91 ALA A CA 1
ATOM 689 C C . ALA A 1 91 ? -2.314 14.607 1.466 1.00 84.88 91 ALA A C 1
ATOM 691 O O . ALA A 1 91 ? -1.971 14.113 2.540 1.00 84.88 91 ALA A O 1
ATOM 692 N N . GLY A 1 92 ? -1.644 15.599 0.874 1.00 88.00 92 GLY A N 1
ATOM 693 C CA . GLY A 1 92 ? -0.378 16.151 1.368 1.00 88.00 92 GLY A CA 1
ATOM 694 C C . GLY A 1 92 ? 0.878 15.531 0.746 1.00 88.00 92 GLY A C 1
ATOM 695 O O . GLY A 1 92 ? 1.956 16.102 0.898 1.00 88.00 92 GLY A O 1
ATOM 696 N N . ASP A 1 93 ? 0.748 14.422 0.016 1.00 93.44 93 ASP A N 1
ATOM 697 C CA . ASP A 1 93 ? 1.817 13.900 -0.834 1.00 93.44 93 ASP A CA 1
ATOM 698 C C . ASP A 1 93 ? 1.774 14.581 -2.207 1.00 93.44 93 ASP A C 1
ATOM 700 O O . ASP A 1 93 ? 0.723 15.022 -2.680 1.00 93.44 93 ASP A O 1
ATOM 704 N N . ILE A 1 94 ? 2.929 14.654 -2.859 1.00 93.81 94 ILE A N 1
ATOM 705 C CA . ILE A 1 94 ? 3.079 15.271 -4.175 1.00 93.81 94 ILE A CA 1
ATOM 706 C C . ILE A 1 94 ? 3.300 14.182 -5.204 1.00 93.81 94 ILE A C 1
ATOM 708 O O . ILE A 1 94 ? 4.244 13.399 -5.093 1.00 93.81 94 ILE A O 1
ATOM 712 N N . ASP A 1 95 ? 2.436 14.166 -6.210 1.00 95.38 95 ASP A N 1
ATOM 713 C CA . ASP A 1 95 ? 2.527 13.239 -7.327 1.00 95.38 95 ASP A CA 1
ATOM 714 C C . ASP A 1 95 ? 3.612 13.681 -8.319 1.00 95.38 95 ASP A C 1
ATOM 716 O O . ASP A 1 95 ? 3.680 14.840 -8.745 1.00 95.38 95 ASP A O 1
ATOM 720 N N . GLN A 1 96 ? 4.490 12.748 -8.660 1.00 95.88 96 GLN A N 1
ATOM 721 C CA . GLN A 1 96 ? 5.566 12.899 -9.625 1.00 95.88 96 GLN A CA 1
ATOM 722 C C . GLN A 1 96 ? 5.563 11.692 -10.549 1.00 95.88 96 GLN A C 1
ATOM 724 O O . GLN A 1 96 ? 5.619 10.559 -10.091 1.00 95.88 96 GLN A O 1
ATOM 729 N N . SER A 1 97 ? 5.614 11.914 -11.858 1.00 94.44 97 SER A N 1
ATOM 730 C CA . SER A 1 97 ? 5.687 10.819 -12.824 1.00 94.44 97 SER A CA 1
ATOM 731 C C . SER A 1 97 ? 6.857 10.973 -13.785 1.00 94.44 97 SER A C 1
ATOM 733 O O . SER A 1 97 ? 7.320 12.081 -14.086 1.00 94.44 97 SER A O 1
ATOM 735 N N . PHE A 1 98 ? 7.411 9.855 -14.242 1.00 95.12 98 PHE A N 1
ATOM 736 C CA . PHE A 1 98 ? 8.400 9.824 -15.317 1.00 95.12 98 PHE A CA 1
ATOM 737 C C . PHE A 1 98 ? 8.333 8.517 -16.092 1.00 95.12 98 PHE A C 1
ATOM 739 O O . PHE A 1 98 ? 7.736 7.538 -15.653 1.00 95.12 98 PHE A O 1
ATOM 746 N N . THR A 1 99 ? 8.967 8.509 -17.261 1.00 93.62 99 THR A N 1
ATOM 747 C CA . THR A 1 99 ? 9.119 7.301 -18.064 1.00 93.62 99 THR A CA 1
ATOM 748 C C . THR A 1 99 ? 10.580 6.905 -18.172 1.00 93.62 99 THR A C 1
ATOM 750 O O . THR A 1 99 ? 11.470 7.756 -18.206 1.00 93.62 99 THR A O 1
ATOM 753 N N . THR A 1 100 ? 10.834 5.602 -18.218 1.00 91.94 100 THR A N 1
ATOM 754 C CA . THR A 1 100 ? 12.169 5.043 -18.447 1.00 91.94 100 THR A CA 1
ATOM 755 C C . THR A 1 100 ? 12.084 3.888 -19.448 1.00 91.94 100 THR A C 1
ATOM 757 O O . THR A 1 100 ? 11.066 3.190 -19.475 1.00 91.94 100 THR A O 1
ATOM 760 N N . PRO A 1 101 ? 13.091 3.677 -20.315 1.00 90.12 101 PRO A N 1
ATOM 761 C CA . PRO A 1 101 ? 13.081 2.562 -21.255 1.00 90.12 101 PRO A CA 1
ATOM 762 C C . PRO A 1 101 ? 12.948 1.222 -20.527 1.00 90.12 101 PRO A C 1
ATOM 764 O O . PRO A 1 101 ? 13.711 0.932 -19.605 1.00 90.12 101 PRO A O 1
ATOM 767 N N . ALA A 1 102 ? 12.011 0.381 -20.963 1.00 84.94 102 ALA A N 1
ATOM 768 C CA . ALA A 1 102 ? 11.926 -0.981 -20.464 1.00 84.94 102 ALA A CA 1
ATOM 769 C C . ALA A 1 102 ? 12.886 -1.872 -21.272 1.00 84.94 102 ALA A C 1
ATOM 771 O O . ALA A 1 102 ? 12.869 -1.837 -22.508 1.00 84.94 102 ALA A O 1
ATOM 772 N N . PRO A 1 103 ? 13.744 -2.677 -20.620 1.00 80.62 103 PRO A N 1
ATOM 773 C CA . PRO A 1 103 ? 14.603 -3.604 -21.333 1.00 80.62 103 PRO A CA 1
ATOM 774 C C . PRO A 1 103 ? 13.745 -4.607 -22.111 1.00 80.62 103 PRO A C 1
ATOM 776 O O . PRO A 1 103 ? 12.831 -5.222 -21.571 1.00 80.62 103 PRO A O 1
ATOM 779 N N . LEU A 1 104 ? 14.084 -4.812 -23.387 1.00 75.00 104 LEU A N 1
ATOM 780 C CA . LEU A 1 104 ? 13.437 -5.801 -24.264 1.00 75.00 104 LEU A CA 1
ATOM 781 C C . LEU A 1 104 ? 13.588 -7.246 -23.752 1.00 75.00 104 LEU A C 1
ATOM 783 O O . LEU A 1 104 ? 12.873 -8.139 -24.199 1.00 75.00 104 LEU A O 1
ATOM 787 N N . LYS A 1 105 ? 14.540 -7.493 -22.842 1.00 71.06 105 LYS A N 1
ATOM 788 C CA . LYS A 1 105 ? 14.830 -8.815 -22.283 1.00 71.06 105 LYS A CA 1
ATOM 789 C C . LYS A 1 105 ? 14.216 -8.963 -20.892 1.00 71.06 105 LYS A C 1
ATOM 791 O O . LYS A 1 105 ? 14.478 -8.156 -20.008 1.00 71.06 105 LYS A O 1
ATOM 796 N N . LEU A 1 106 ? 13.440 -10.032 -20.727 1.00 65.44 106 LEU A N 1
ATOM 797 C CA . LEU A 1 106 ? 12.861 -10.491 -19.463 1.00 65.44 106 LEU A CA 1
ATOM 798 C C . LEU A 1 106 ? 13.952 -10.995 -18.489 1.00 65.44 106 LEU A C 1
ATOM 800 O O . LEU A 1 106 ? 14.973 -11.516 -18.954 1.00 65.44 106 LEU A O 1
ATOM 804 N N . PRO A 1 107 ? 13.733 -10.912 -17.159 1.00 68.31 107 PRO A N 1
ATOM 805 C CA . PRO A 1 107 ? 12.510 -10.460 -16.486 1.00 68.31 107 PRO A CA 1
ATOM 806 C C . PRO A 1 107 ? 12.367 -8.933 -16.447 1.00 68.31 107 PRO A C 1
ATOM 808 O O . PRO A 1 107 ? 13.351 -8.197 -16.397 1.00 68.31 107 PRO A O 1
ATOM 811 N N . TRP A 1 108 ? 11.122 -8.461 -16.473 1.00 71.38 108 TRP A N 1
ATOM 812 C CA . TRP A 1 108 ? 10.811 -7.044 -16.297 1.00 71.38 108 TRP A CA 1
ATOM 813 C C . TRP A 1 108 ? 11.121 -6.635 -14.856 1.00 71.38 108 TRP A C 1
ATOM 815 O O . TRP A 1 108 ? 10.872 -7.397 -13.925 1.00 71.38 108 TRP A O 1
ATOM 825 N N . SER A 1 109 ? 11.720 -5.460 -14.678 1.00 79.88 109 SER A N 1
ATOM 826 C CA . SER A 1 109 ? 12.199 -4.986 -13.383 1.00 79.88 109 SER A CA 1
ATOM 827 C C . SER A 1 109 ? 11.884 -3.508 -13.220 1.00 79.88 109 SER A C 1
ATOM 829 O O . SER A 1 109 ? 12.261 -2.691 -14.059 1.00 79.88 109 SER A O 1
ATOM 831 N N . CYS A 1 110 ? 11.226 -3.182 -12.111 1.00 82.69 110 CYS A N 1
ATOM 832 C CA . CYS A 1 110 ? 10.882 -1.819 -11.717 1.00 82.69 110 CYS A CA 1
ATOM 833 C C . CYS A 1 110 ? 12.003 -1.108 -10.948 1.00 82.69 110 CYS A C 1
ATOM 835 O O . CYS A 1 110 ? 11.799 0.005 -10.489 1.00 82.69 110 CYS A O 1
ATOM 837 N N . VAL A 1 111 ? 13.200 -1.697 -10.847 1.00 86.50 111 VAL A N 1
ATOM 838 C CA . VAL A 1 111 ? 14.349 -1.086 -10.144 1.00 86.50 111 VAL A CA 1
ATOM 839 C C . VAL A 1 111 ? 14.678 0.309 -10.692 1.00 86.50 111 VAL A C 1
ATOM 841 O O . VAL A 1 111 ? 15.077 1.203 -9.955 1.00 86.50 111 VAL A O 1
ATOM 844 N N . SER A 1 112 ? 14.461 0.537 -11.991 1.00 86.56 112 SER A N 1
ATOM 845 C CA . SER A 1 112 ? 14.645 1.866 -12.584 1.00 86.56 112 SER A CA 1
ATOM 846 C C . SER A 1 112 ? 13.629 2.904 -12.094 1.00 86.56 112 SER A C 1
ATOM 848 O O . SER A 1 112 ? 13.943 4.094 -12.109 1.00 86.56 112 SER A O 1
ATOM 850 N N . CYS A 1 113 ? 12.433 2.477 -11.682 1.00 90.94 113 CYS A N 1
ATOM 851 C CA . CYS A 1 113 ? 11.462 3.351 -11.036 1.00 90.94 113 CYS A CA 1
ATOM 852 C C . CYS A 1 113 ? 11.889 3.674 -9.600 1.00 90.94 113 CYS A C 1
ATOM 854 O O . CYS A 1 113 ? 11.826 4.841 -9.231 1.00 90.94 113 CYS A O 1
ATOM 856 N N . GLU A 1 114 ? 12.450 2.711 -8.866 1.00 88.94 114 GLU A N 1
ATOM 857 C CA . GLU A 1 114 ? 12.852 2.885 -7.463 1.00 88.94 114 GLU A CA 1
ATOM 858 C C . GLU A 1 114 ? 13.916 3.969 -7.295 1.00 88.94 114 GLU A C 1
ATOM 860 O O . GLU A 1 114 ? 13.719 4.986 -6.616 1.00 88.94 114 GLU A O 1
ATOM 865 N N . ASP A 1 115 ? 15.020 3.817 -8.025 1.00 91.62 115 ASP A N 1
ATOM 866 C CA . ASP A 1 115 ? 16.097 4.804 -8.023 1.00 91.62 115 ASP A CA 1
ATOM 867 C C . ASP A 1 115 ? 15.635 6.155 -8.581 1.00 91.62 115 ASP A C 1
ATOM 869 O O . ASP A 1 115 ? 16.080 7.220 -8.136 1.00 91.62 115 ASP A O 1
ATOM 873 N N . GLY A 1 116 ? 14.756 6.127 -9.585 1.00 94.50 116 GLY A N 1
ATOM 874 C CA . GLY A 1 116 ? 14.257 7.335 -10.224 1.00 94.50 116 GLY A CA 1
ATOM 875 C C . GLY A 1 116 ? 13.291 8.113 -9.330 1.00 94.50 116 GLY A C 1
ATOM 876 O O . GLY A 1 116 ? 13.426 9.331 -9.235 1.00 94.50 116 GLY A O 1
ATOM 877 N N . CYS A 1 117 ? 12.387 7.440 -8.615 1.00 95.81 117 CYS A N 1
ATOM 878 C CA . CYS A 1 117 ? 11.465 8.058 -7.668 1.00 95.81 117 CYS A CA 1
ATOM 879 C C . CYS A 1 117 ? 12.221 8.695 -6.510 1.00 95.81 117 CYS A C 1
ATOM 881 O O . CYS A 1 117 ? 11.950 9.848 -6.171 1.00 95.81 117 CYS A O 1
ATOM 883 N N . LYS A 1 118 ? 13.229 8.005 -5.966 1.00 94.94 118 LYS A N 1
ATOM 884 C CA . LYS A 1 118 ? 14.086 8.567 -4.920 1.00 94.94 118 LYS A CA 1
ATOM 885 C C . LYS A 1 118 ? 14.760 9.859 -5.376 1.00 94.94 118 LYS A C 1
ATOM 887 O O . LYS A 1 118 ? 14.588 10.894 -4.736 1.00 94.94 118 LYS A O 1
ATOM 892 N N . LYS A 1 119 ? 15.444 9.824 -6.524 1.00 96.00 119 LYS A N 1
ATOM 893 C CA . LYS A 1 119 ? 16.100 11.011 -7.094 1.00 96.00 119 LYS A CA 1
ATOM 894 C C . LYS A 1 119 ? 15.112 12.133 -7.384 1.00 96.00 119 LYS A C 1
ATOM 896 O O . LYS A 1 119 ? 15.442 13.294 -7.179 1.00 96.00 119 LYS A O 1
ATOM 901 N N . LYS A 1 120 ? 13.917 11.806 -7.878 1.00 95.81 120 LYS A N 1
ATOM 902 C CA . LYS A 1 120 ? 12.917 12.805 -8.259 1.00 95.81 120 LYS A CA 1
ATOM 903 C C . LYS A 1 120 ? 12.283 13.478 -7.042 1.00 95.81 120 LYS A C 1
ATOM 905 O O . LYS A 1 120 ? 12.098 14.691 -7.073 1.00 95.81 120 LYS A O 1
ATOM 910 N N . CYS A 1 121 ? 12.040 12.730 -5.965 1.00 95.62 121 CYS A N 1
ATOM 911 C CA . CYS A 1 121 ? 11.616 13.311 -4.694 1.00 95.62 121 CYS A CA 1
ATOM 912 C C . CYS A 1 121 ? 12.721 14.178 -4.072 1.00 95.62 121 CYS A C 1
ATOM 914 O O . CYS A 1 121 ? 12.448 15.326 -3.742 1.00 95.62 121 CYS A O 1
ATOM 916 N N . GLU A 1 122 ? 13.964 13.685 -3.993 1.00 95.19 122 GLU A N 1
ATOM 917 C CA . GLU A 1 122 ? 15.106 14.439 -3.438 1.00 95.19 122 GLU A CA 1
ATOM 918 C C . GLU A 1 122 ? 15.444 15.702 -4.253 1.00 95.19 122 GLU A C 1
ATOM 920 O O . GLU A 1 122 ? 15.876 16.708 -3.694 1.00 95.19 122 GLU A O 1
ATOM 925 N N . PHE A 1 123 ? 15.244 15.666 -5.576 1.00 95.31 123 PHE A N 1
ATOM 926 C CA . PHE A 1 123 ? 15.415 16.827 -6.454 1.00 95.31 123 PHE A CA 1
ATOM 927 C C . PHE A 1 123 ? 14.371 17.913 -6.187 1.00 95.31 123 PHE A C 1
ATOM 929 O O . PHE A 1 123 ? 14.682 19.098 -6.283 1.00 95.31 123 PHE A O 1
ATOM 936 N N . TRP A 1 124 ? 13.133 17.510 -5.893 1.00 92.81 124 TRP A N 1
ATOM 937 C CA . TRP A 1 124 ? 12.056 18.449 -5.609 1.00 92.81 124 TRP A CA 1
ATOM 938 C C . TRP A 1 124 ? 12.233 19.107 -4.234 1.00 92.81 124 TRP A C 1
ATOM 940 O O . TRP A 1 124 ? 12.089 20.323 -4.122 1.00 92.81 124 TRP A O 1
ATOM 950 N N . ASP A 1 125 ? 12.605 18.328 -3.215 1.00 93.38 125 ASP A N 1
ATOM 951 C CA . ASP A 1 125 ? 12.966 18.832 -1.890 1.00 93.38 125 ASP A CA 1
ATOM 952 C C . ASP A 1 125 ? 13.953 17.866 -1.211 1.00 93.38 125 ASP A C 1
ATOM 954 O O . ASP A 1 125 ? 13.732 16.655 -1.180 1.00 93.38 125 ASP A O 1
ATOM 958 N N . ALA A 1 126 ? 15.034 18.389 -0.623 1.00 92.44 126 ALA A N 1
ATOM 959 C CA . ALA A 1 126 ? 16.074 17.571 0.013 1.00 92.44 126 ALA A CA 1
ATOM 960 C C . ALA A 1 126 ? 15.565 16.758 1.224 1.00 92.44 126 ALA A C 1
ATOM 962 O O . ALA A 1 126 ? 16.209 15.797 1.653 1.00 92.44 126 ALA A O 1
ATOM 963 N N . HIS A 1 127 ? 14.418 17.141 1.785 1.00 91.06 127 HIS A N 1
ATOM 964 C CA . HIS A 1 127 ? 13.722 16.457 2.868 1.00 91.06 127 HIS A CA 1
ATOM 965 C C . HIS A 1 127 ? 12.504 15.657 2.382 1.00 91.06 127 HIS A C 1
ATOM 967 O O . HIS A 1 127 ? 11.840 15.007 3.197 1.00 91.06 127 HIS A O 1
ATOM 973 N N . ALA A 1 128 ? 12.187 15.655 1.087 1.00 93.81 128 ALA A N 1
ATOM 974 C CA . ALA A 1 128 ? 11.166 14.764 0.557 1.00 93.81 128 ALA A CA 1
ATOM 975 C C . ALA A 1 128 ? 11.679 13.321 0.482 1.00 93.81 128 ALA A C 1
ATOM 977 O O . ALA A 1 128 ? 12.827 13.042 0.139 1.00 93.81 128 ALA A O 1
ATOM 978 N N . ARG A 1 129 ? 10.799 12.376 0.810 1.00 94.44 129 ARG A N 1
ATOM 979 C CA . ARG A 1 129 ? 11.049 10.935 0.695 1.00 94.44 129 ARG A CA 1
ATOM 980 C C . ARG A 1 129 ? 9.947 10.290 -0.127 1.00 94.44 129 ARG A C 1
ATOM 982 O O . ARG A 1 129 ? 8.815 10.773 -0.144 1.00 94.44 129 ARG A O 1
ATOM 989 N N . VAL A 1 130 ? 10.272 9.178 -0.777 1.00 94.31 130 VAL A N 1
ATOM 990 C CA . VAL A 1 130 ? 9.278 8.358 -1.476 1.00 94.31 130 VAL A CA 1
ATOM 991 C C . VAL A 1 130 ? 8.351 7.745 -0.428 1.00 94.31 130 VAL A C 1
ATOM 993 O O . VAL A 1 130 ? 8.785 6.943 0.396 1.00 94.31 130 VAL A O 1
ATOM 996 N N . ALA A 1 131 ? 7.086 8.159 -0.428 1.00 91.00 131 ALA A N 1
ATOM 997 C CA . ALA A 1 131 ? 6.045 7.579 0.417 1.00 91.00 131 ALA A CA 1
ATOM 998 C C . ALA A 1 131 ? 5.346 6.407 -0.272 1.00 91.00 131 ALA A C 1
ATOM 1000 O O . ALA A 1 131 ? 4.939 5.451 0.388 1.00 91.00 131 ALA A O 1
ATOM 1001 N N . ARG A 1 132 ? 5.209 6.480 -1.598 1.00 88.88 132 ARG A N 1
ATOM 1002 C CA . ARG A 1 132 ? 4.673 5.406 -2.433 1.00 88.88 132 ARG A CA 1
ATOM 1003 C C . ARG A 1 132 ? 5.300 5.477 -3.817 1.00 88.88 132 ARG A C 1
ATOM 1005 O O . ARG A 1 132 ? 5.592 6.561 -4.314 1.00 88.88 132 ARG A O 1
ATOM 1012 N N . GLU A 1 133 ? 5.452 4.322 -4.435 1.00 89.31 133 GLU A N 1
ATOM 1013 C CA . GLU A 1 133 ? 5.873 4.185 -5.819 1.00 89.31 133 GLU A CA 1
ATOM 1014 C C . GLU A 1 133 ? 4.969 3.186 -6.532 1.00 89.31 133 GLU A C 1
ATOM 1016 O O . GLU A 1 133 ? 4.546 2.181 -5.955 1.00 89.31 133 GLU A O 1
ATOM 1021 N N . MET A 1 134 ? 4.690 3.469 -7.799 1.00 88.00 134 MET A N 1
ATOM 1022 C CA . MET A 1 134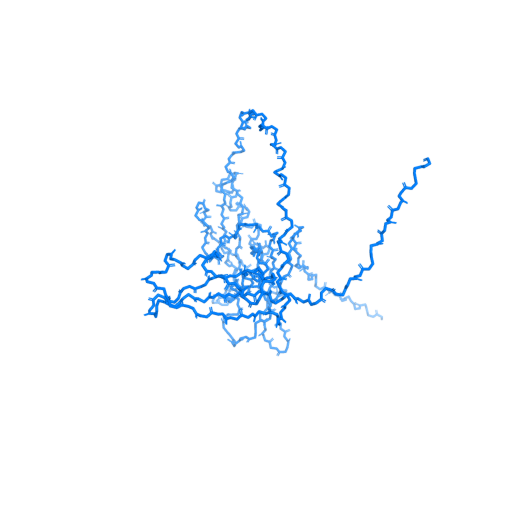 ? 3.946 2.597 -8.683 1.00 88.00 134 MET A CA 1
ATOM 1023 C C . MET A 1 134 ? 4.657 2.515 -10.031 1.00 88.00 134 MET A C 1
ATOM 1025 O O . MET A 1 134 ? 4.992 3.529 -10.637 1.00 88.00 134 MET A O 1
ATOM 1029 N N . CYS A 1 135 ? 4.877 1.297 -10.508 1.00 88.81 135 CYS A N 1
ATOM 1030 C CA . CYS A 1 135 ? 5.577 1.022 -11.755 1.00 88.81 135 CYS A CA 1
ATOM 1031 C C . CYS A 1 135 ? 4.640 0.270 -12.697 1.00 88.81 135 CYS A C 1
ATOM 1033 O O . CYS A 1 135 ? 4.176 -0.827 -12.383 1.00 88.81 135 CYS A O 1
ATOM 1035 N N . SER A 1 136 ? 4.362 0.871 -13.850 1.00 85.44 136 SER A N 1
ATOM 1036 C CA . SER A 1 136 ? 3.494 0.301 -14.880 1.00 85.44 136 SER A CA 1
ATOM 1037 C C . SER A 1 136 ? 4.268 0.121 -16.175 1.00 85.44 136 SER A C 1
ATOM 1039 O O . SER A 1 136 ? 4.997 1.010 -16.599 1.00 85.44 136 SER A O 1
ATOM 1041 N N . TYR A 1 137 ? 4.109 -1.021 -16.834 1.00 83.62 137 TYR A N 1
ATOM 1042 C CA . TYR A 1 137 ? 4.662 -1.240 -18.166 1.00 83.62 137 TYR A CA 1
ATOM 1043 C C . TYR A 1 137 ? 3.679 -0.740 -19.228 1.00 83.62 137 TYR A C 1
ATOM 1045 O O . TYR A 1 137 ? 2.513 -1.131 -19.222 1.00 83.62 137 TYR A O 1
ATOM 1053 N N . MET A 1 138 ? 4.156 0.067 -20.173 1.00 83.69 138 MET A N 1
ATOM 1054 C CA . MET A 1 138 ? 3.407 0.437 -21.372 1.00 83.69 138 MET A CA 1
ATOM 1055 C C . MET A 1 138 ? 4.244 0.178 -22.624 1.00 83.69 138 MET A C 1
ATOM 1057 O O . MET A 1 138 ? 5.451 0.409 -22.649 1.00 83.69 138 MET A O 1
ATOM 1061 N N . SER A 1 139 ? 3.593 -0.278 -23.692 1.00 83.38 139 SER A N 1
ATOM 1062 C CA . SER A 1 139 ? 4.212 -0.442 -25.008 1.00 83.38 139 SER A CA 1
ATOM 1063 C C . SER A 1 139 ? 3.569 0.535 -25.986 1.00 83.38 139 SER A C 1
ATOM 1065 O O . SER A 1 139 ? 2.371 0.450 -26.250 1.00 83.38 139 SER A O 1
ATOM 1067 N N . TYR A 1 140 ? 4.360 1.472 -26.506 1.00 82.75 140 TYR A N 1
ATOM 1068 C CA . TYR A 1 140 ? 3.938 2.452 -27.506 1.00 82.75 140 TYR A CA 1
ATOM 1069 C C . TYR A 1 140 ? 4.764 2.264 -28.773 1.00 82.75 140 TYR A C 1
ATOM 1071 O O . TYR A 1 140 ? 5.981 2.424 -28.728 1.00 82.75 140 TYR A O 1
ATOM 1079 N N . TYR A 1 141 ? 4.116 1.979 -29.909 1.00 84.25 141 TYR A N 1
ATOM 1080 C CA . TYR A 1 141 ? 4.776 1.907 -31.223 1.00 84.25 141 TYR A CA 1
ATOM 1081 C C . TYR A 1 141 ? 6.080 1.083 -31.200 1.00 84.25 141 TYR A C 1
ATOM 1083 O O . TYR A 1 141 ? 7.142 1.581 -31.562 1.00 84.25 141 TYR A O 1
ATOM 1091 N N . GLU A 1 142 ? 6.005 -0.154 -30.695 1.00 85.12 142 GLU A N 1
ATOM 1092 C CA . GLU A 1 142 ? 7.142 -1.089 -30.554 1.00 85.12 142 GLU A CA 1
ATOM 1093 C C . GLU A 1 142 ? 8.227 -0.677 -29.540 1.00 85.12 142 GLU A C 1
ATOM 1095 O O . GLU A 1 142 ? 9.217 -1.389 -29.359 1.00 85.12 142 GLU A O 1
ATOM 1100 N N . LYS A 1 143 ? 8.045 0.435 -28.821 1.00 86.06 143 LYS A N 1
ATOM 1101 C CA . LYS A 1 143 ? 8.905 0.833 -27.705 1.00 86.06 143 LYS A CA 1
ATOM 1102 C C . LYS A 1 143 ? 8.230 0.510 -26.384 1.00 86.06 143 LYS A C 1
ATOM 1104 O O . LYS A 1 143 ? 7.173 1.039 -26.051 1.00 86.06 143 LYS A O 1
ATOM 1109 N N . ALA A 1 144 ? 8.891 -0.339 -25.613 1.00 86.38 144 ALA A N 1
ATOM 1110 C CA . ALA A 1 144 ? 8.508 -0.647 -24.252 1.00 86.38 144 ALA A CA 1
ATOM 1111 C C . ALA A 1 144 ? 9.069 0.415 -23.292 1.00 86.38 144 ALA A C 1
ATOM 1113 O O . ALA A 1 144 ? 10.270 0.699 -23.301 1.00 86.38 144 ALA A O 1
ATOM 1114 N N . VAL A 1 145 ? 8.211 0.991 -22.455 1.00 92.25 145 VAL A N 1
ATOM 1115 C CA . VAL A 1 145 ? 8.579 1.959 -21.416 1.00 92.25 145 VAL A CA 1
ATOM 1116 C C . VAL A 1 145 ? 7.945 1.565 -20.089 1.00 92.25 145 VAL A C 1
ATOM 1118 O O . VAL A 1 145 ? 6.832 1.043 -20.049 1.00 92.25 145 VAL A O 1
ATOM 1121 N N . TYR A 1 146 ? 8.638 1.839 -18.992 1.00 89.25 146 TYR A N 1
ATOM 1122 C CA . TYR A 1 146 ? 8.008 1.886 -17.681 1.00 89.25 146 TYR A CA 1
ATOM 1123 C C . TYR A 1 146 ? 7.525 3.304 -17.416 1.00 89.25 146 TYR A C 1
ATOM 1125 O O . TYR A 1 146 ? 8.265 4.262 -17.641 1.00 89.25 146 TYR A O 1
ATOM 1133 N N . VAL A 1 147 ? 6.294 3.422 -16.938 1.00 92.88 147 VAL A N 1
ATOM 1134 C CA . VAL A 1 147 ? 5.727 4.626 -16.345 1.00 92.88 147 VAL A CA 1
ATOM 1135 C C . VAL A 1 147 ? 5.858 4.473 -14.836 1.00 92.88 147 VAL A C 1
ATOM 1137 O O . VAL A 1 147 ? 5.262 3.574 -14.241 1.00 92.88 147 VAL A O 1
ATOM 1140 N N . CYS A 1 148 ? 6.678 5.325 -14.242 1.00 94.12 148 CYS A N 1
ATOM 1141 C CA . CYS A 1 148 ? 6.951 5.359 -12.817 1.00 94.12 148 CYS A CA 1
ATOM 1142 C C . CYS A 1 148 ? 6.179 6.533 -12.215 1.00 94.12 148 CYS A C 1
ATOM 1144 O O . CYS A 1 148 ? 6.441 7.678 -12.586 1.00 94.12 148 CYS A O 1
ATOM 1146 N N . ASN A 1 149 ? 5.248 6.253 -11.308 1.00 94.31 149 ASN A N 1
ATOM 1147 C CA . ASN A 1 149 ? 4.530 7.251 -10.521 1.00 94.31 149 ASN A CA 1
ATOM 1148 C C . ASN A 1 149 ? 5.050 7.204 -9.082 1.00 94.31 149 ASN A C 1
ATOM 1150 O O . ASN A 1 149 ? 5.171 6.131 -8.493 1.00 94.31 149 ASN A O 1
ATOM 1154 N N . CYS A 1 150 ? 5.365 8.360 -8.520 1.00 95.06 150 CYS A N 1
ATOM 1155 C CA . CYS A 1 150 ? 6.009 8.524 -7.229 1.00 95.06 150 CYS A CA 1
ATOM 1156 C C . CYS A 1 150 ? 5.190 9.505 -6.399 1.00 95.06 150 CYS A C 1
ATOM 1158 O O . CYS A 1 150 ? 4.961 10.635 -6.817 1.00 95.06 150 CYS A O 1
ATOM 1160 N N . CYS A 1 151 ? 4.828 9.109 -5.188 1.00 95.25 151 CYS A N 1
ATOM 1161 C CA . CYS A 1 151 ? 4.254 10.006 -4.200 1.00 95.25 151 CYS A CA 1
ATOM 1162 C C . CYS A 1 151 ? 5.363 10.457 -3.258 1.00 95.25 151 CYS A C 1
ATOM 1164 O O . CYS A 1 151 ? 5.864 9.669 -2.449 1.00 95.25 151 CYS A O 1
ATOM 1166 N N . CYS A 1 152 ? 5.762 11.716 -3.377 1.00 95.69 152 CYS A N 1
ATOM 1167 C CA . CYS A 1 152 ? 6.791 12.324 -2.550 1.00 95.69 152 CYS A CA 1
ATOM 1168 C C . CYS A 1 152 ? 6.150 12.968 -1.322 1.00 95.69 152 CYS A C 1
ATOM 1170 O O . CYS A 1 152 ? 5.312 13.862 -1.446 1.00 95.69 152 CYS A O 1
ATOM 1172 N N . ARG A 1 153 ? 6.564 12.537 -0.131 1.00 94.50 153 ARG A N 1
ATOM 1173 C CA . ARG A 1 153 ? 6.142 13.138 1.134 1.00 94.50 153 ARG A CA 1
ATOM 1174 C C . ARG A 1 153 ? 7.266 13.987 1.684 1.00 94.50 153 ARG A C 1
ATOM 1176 O O . ARG A 1 153 ? 8.371 13.485 1.899 1.00 94.50 153 ARG A O 1
ATOM 1183 N N . LEU A 1 154 ? 6.972 15.250 1.970 1.00 92.75 154 LEU A N 1
ATOM 1184 C CA . LEU A 1 154 ? 7.853 16.076 2.784 1.00 92.75 154 LEU A CA 1
ATOM 1185 C C . LEU A 1 154 ? 7.988 15.416 4.151 1.00 92.75 154 LEU A C 1
ATOM 1187 O O . LEU A 1 154 ? 7.001 15.280 4.880 1.00 92.75 154 LEU A O 1
ATOM 1191 N N . THR A 1 155 ? 9.203 15.016 4.524 1.00 84.44 155 THR A N 1
ATOM 1192 C CA . THR A 1 155 ? 9.448 14.810 5.945 1.00 84.44 155 THR A CA 1
ATOM 1193 C C . THR A 1 155 ? 9.401 16.187 6.567 1.00 84.44 155 THR A C 1
ATOM 1195 O O . THR A 1 155 ? 10.275 17.015 6.323 1.00 84.44 155 THR A O 1
ATOM 1198 N N . SER A 1 156 ? 8.324 16.469 7.303 1.00 71.88 156 SER A N 1
ATOM 1199 C CA . SER A 1 156 ? 8.282 17.626 8.186 1.00 71.88 156 SER A CA 1
ATOM 1200 C C . SER A 1 156 ? 9.612 17.634 8.926 1.00 71.88 156 SER A C 1
ATOM 1202 O O . SER A 1 156 ? 9.928 16.628 9.576 1.00 71.88 156 SER A O 1
ATOM 1204 N N . SER A 1 157 ? 10.400 18.699 8.728 1.00 57.19 157 SER A N 1
ATOM 1205 C CA . SER A 1 157 ? 11.695 18.906 9.383 1.00 57.19 157 SER A CA 1
ATOM 1206 C C . SER A 1 157 ? 11.599 18.363 10.804 1.00 57.19 157 SER A C 1
ATOM 1208 O O . SER A 1 157 ? 10.569 18.649 11.427 1.00 57.19 157 SER A O 1
ATOM 1210 N N . PRO A 1 158 ? 12.555 17.527 11.272 1.00 59.31 158 PRO A N 1
ATOM 1211 C CA . PRO A 1 158 ? 12.478 16.880 12.577 1.00 59.31 158 PRO A CA 1
ATOM 1212 C C . PRO A 1 158 ? 12.008 17.932 13.561 1.00 59.31 158 PRO A C 1
ATOM 1214 O O . PRO A 1 158 ? 12.716 18.915 13.784 1.00 59.31 158 PRO A O 1
ATOM 1217 N N . HIS A 1 159 ? 10.755 17.791 14.009 1.00 51.25 159 HIS A N 1
ATOM 1218 C CA . HIS A 1 159 ? 10.126 18.790 14.853 1.00 51.25 159 HIS A CA 1
ATOM 1219 C C . HIS A 1 159 ? 11.146 19.065 15.959 1.00 51.25 159 HIS A C 1
ATOM 1221 O O . HIS A 1 159 ? 11.669 18.080 16.506 1.00 51.25 159 HIS A O 1
ATOM 1227 N N . PRO A 1 160 ? 11.517 20.335 16.237 1.00 62.09 160 PRO A N 1
ATOM 1228 C CA . PRO A 1 160 ? 12.405 20.617 17.356 1.00 62.09 160 PRO A CA 1
ATOM 1229 C C . PRO A 1 160 ? 11.863 19.816 18.536 1.00 62.09 160 PRO A C 1
ATOM 1231 O O . PRO A 1 160 ? 10.634 19.802 18.694 1.00 62.09 160 PRO A O 1
ATOM 1234 N N . PRO A 1 161 ? 12.724 19.057 19.249 1.00 58.50 161 PRO A N 1
ATOM 1235 C CA . PRO A 1 161 ? 12.282 18.110 20.262 1.00 58.50 161 PRO A CA 1
ATOM 1236 C C . PRO A 1 161 ? 11.231 18.824 21.086 1.00 58.50 161 PRO A C 1
ATOM 1238 O O . PRO A 1 161 ? 11.523 19.897 21.621 1.00 58.50 161 PRO A O 1
ATOM 1241 N N . CYS A 1 162 ? 9.990 18.318 21.048 1.00 51.00 162 CYS A N 1
ATOM 1242 C CA . CYS A 1 162 ? 8.886 18.949 21.755 1.00 51.00 162 CYS A CA 1
ATOM 1243 C C . CYS A 1 162 ? 9.417 19.282 23.149 1.00 51.00 162 CYS A C 1
ATOM 1245 O O . CYS A 1 162 ? 9.971 18.365 23.769 1.00 51.00 162 CYS A O 1
ATOM 1247 N N . PRO A 1 163 ? 9.347 20.553 23.601 1.00 67.00 163 PRO A N 1
ATOM 1248 C CA . PRO A 1 163 ? 9.827 20.920 24.924 1.00 67.00 163 PRO A CA 1
ATOM 1249 C C . PRO A 1 163 ? 9.241 19.900 25.879 1.00 67.00 163 PRO A C 1
ATOM 1251 O O . PRO A 1 163 ? 8.024 19.712 25.859 1.00 67.00 163 PRO A O 1
ATOM 1254 N N . SER A 1 164 ? 10.131 19.161 26.552 1.00 55.03 164 SER A N 1
ATOM 1255 C CA . SER A 1 164 ? 9.820 17.929 27.263 1.00 55.03 164 SER A CA 1
ATOM 1256 C C . SER A 1 164 ? 8.484 18.089 27.962 1.00 55.03 164 SER A C 1
ATOM 1258 O O . SER A 1 164 ? 8.384 18.847 28.929 1.00 55.03 164 SER A O 1
ATOM 1260 N N . LEU A 1 165 ? 7.446 17.443 27.419 1.00 61.12 165 LEU A N 1
ATOM 1261 C CA . LEU A 1 165 ? 6.164 17.379 28.099 1.00 61.12 165 LEU A CA 1
ATOM 1262 C C . LEU A 1 165 ? 6.485 16.883 29.511 1.00 61.12 165 LEU A C 1
ATOM 1264 O O . LEU A 1 165 ? 7.273 15.934 29.638 1.00 61.12 165 LEU A O 1
ATOM 1268 N N . PRO A 1 166 ? 5.968 17.546 30.563 1.00 75.81 166 PRO A N 1
ATOM 1269 C CA . PRO A 1 166 ? 6.157 17.064 31.919 1.00 75.81 166 PRO A CA 1
ATOM 1270 C C . PRO A 1 166 ? 5.825 15.570 31.934 1.00 75.81 166 PRO A C 1
ATOM 1272 O O . PRO A 1 166 ? 4.901 15.161 31.218 1.00 75.81 166 PRO A O 1
ATOM 1275 N N . PRO A 1 167 ? 6.611 14.756 32.665 1.00 74.81 167 PRO A N 1
ATOM 1276 C CA . PRO A 1 167 ? 6.430 13.315 32.676 1.00 74.81 167 PRO A CA 1
ATOM 1277 C C . PRO A 1 167 ? 4.940 13.028 32.864 1.00 74.81 167 PRO A C 1
ATOM 1279 O O . PRO A 1 167 ? 4.326 13.650 33.741 1.00 74.81 167 PRO A O 1
ATOM 1282 N N . PRO A 1 168 ? 4.336 12.178 32.011 1.00 72.62 168 PRO A N 1
ATOM 1283 C CA . PRO A 1 168 ? 2.930 11.861 32.153 1.00 72.62 168 PRO A CA 1
ATOM 1284 C C . PRO A 1 168 ? 2.701 11.436 33.606 1.00 72.62 168 PRO A C 1
ATOM 1286 O O . PRO A 1 168 ? 3.546 10.715 34.156 1.00 72.62 168 PRO A O 1
ATOM 1289 N N . PRO A 1 169 ? 1.625 11.918 34.254 1.00 74.19 169 PRO A N 1
ATOM 1290 C CA . PRO A 1 169 ? 1.310 11.495 35.607 1.00 74.19 169 PRO A CA 1
ATOM 1291 C C . PRO A 1 169 ? 1.356 9.972 35.640 1.00 74.19 169 PRO A C 1
ATOM 1293 O O . PRO A 1 169 ? 0.877 9.316 34.709 1.00 74.19 169 PRO A O 1
ATOM 1296 N N . THR A 1 170 ? 2.001 9.431 36.673 1.00 70.25 170 THR A N 1
ATOM 1297 C CA . THR A 1 170 ? 2.123 7.991 36.889 1.00 70.25 170 THR A CA 1
ATOM 1298 C C . THR A 1 170 ? 0.767 7.353 36.603 1.00 70.25 170 THR A C 1
ATOM 1300 O O . THR A 1 170 ? -0.230 7.823 37.164 1.00 70.25 170 THR A O 1
ATOM 1303 N N . PRO A 1 171 ? 0.693 6.354 35.700 1.00 70.31 171 PRO A N 1
ATOM 1304 C CA . PRO A 1 171 ? -0.576 5.738 35.359 1.00 70.31 171 PRO A CA 1
ATOM 1305 C C . PRO A 1 171 ? -1.241 5.311 36.661 1.00 70.31 171 PRO A C 1
ATOM 1307 O O . PRO A 1 171 ? -0.624 4.628 37.484 1.00 70.31 171 PRO A O 1
ATOM 1310 N N . SER A 1 172 ? -2.470 5.788 36.881 1.00 73.38 172 SER A N 1
ATOM 1311 C CA . SER A 1 172 ? -3.267 5.326 38.009 1.00 73.38 172 SER A CA 1
ATOM 1312 C C . SER A 1 172 ? -3.271 3.799 37.990 1.00 73.38 172 SER A C 1
ATOM 1314 O O . SER A 1 172 ? -3.293 3.216 36.898 1.00 73.38 172 SER A O 1
ATOM 1316 N N . PRO A 1 173 ? -3.204 3.147 39.165 1.00 79.94 173 PRO A N 1
ATOM 1317 C CA . PRO A 1 173 ? -3.254 1.698 39.230 1.00 79.94 173 PRO A CA 1
ATOM 1318 C C . PRO A 1 173 ? -4.430 1.213 38.377 1.00 79.94 173 PRO A C 1
ATOM 1320 O O . PRO A 1 173 ? -5.493 1.849 38.407 1.00 79.94 173 PRO A O 1
ATOM 1323 N N . PRO A 1 174 ? -4.238 0.151 37.574 1.00 76.88 174 PRO A N 1
ATOM 1324 C CA . PRO A 1 174 ? -5.307 -0.370 36.745 1.00 76.88 174 PRO A CA 1
ATOM 1325 C C . PRO A 1 174 ? -6.531 -0.594 37.639 1.00 76.88 174 PRO A C 1
ATOM 1327 O O . PRO A 1 174 ? -6.371 -1.086 38.764 1.00 76.88 174 PRO A O 1
ATOM 1330 N N . PRO A 1 175 ? -7.733 -0.191 37.192 1.00 77.88 175 PRO A N 1
ATOM 1331 C CA . PRO A 1 175 ? -8.937 -0.419 37.967 1.00 77.88 175 PRO A CA 1
ATOM 1332 C C . PRO A 1 175 ? -9.004 -1.902 38.353 1.00 77.88 175 PRO A C 1
ATOM 1334 O O . PRO A 1 175 ? -8.577 -2.753 37.559 1.00 77.88 175 PRO A O 1
ATOM 1337 N N . PRO A 1 176 ? -9.493 -2.224 39.566 1.00 80.75 176 PRO A N 1
ATOM 1338 C CA . PRO A 1 176 ? -9.658 -3.608 39.979 1.00 80.75 176 PRO A CA 1
ATOM 1339 C C . PRO A 1 176 ? -10.383 -4.361 38.867 1.00 80.75 176 PRO A C 1
ATOM 1341 O O . PRO A 1 176 ? -11.360 -3.858 38.305 1.00 80.75 176 PRO A O 1
ATOM 1344 N N . SER A 1 177 ? -9.847 -5.530 38.504 1.00 72.06 177 SER A N 1
ATOM 1345 C CA . SER A 1 177 ? -10.439 -6.352 37.453 1.00 72.06 177 SER A CA 1
ATOM 1346 C C . SER A 1 177 ? -11.927 -6.527 37.751 1.00 72.06 177 SER A C 1
ATOM 1348 O O . SER A 1 177 ? -12.272 -6.817 38.903 1.00 72.06 177 SER A O 1
ATOM 1350 N N . PRO A 1 178 ? -12.813 -6.312 36.763 1.00 77.75 178 PRO A N 1
ATOM 1351 C CA . PRO A 1 178 ? -14.234 -6.502 36.978 1.00 77.75 178 PRO A CA 1
ATOM 1352 C C . PRO A 1 178 ? -14.465 -7.925 37.502 1.00 77.75 178 PRO A C 1
ATOM 1354 O O . PRO A 1 178 ? -13.761 -8.850 37.076 1.00 77.75 178 PRO A O 1
ATOM 1357 N N . PRO A 1 179 ? -15.413 -8.117 38.435 1.00 76.38 179 PRO A N 1
ATOM 1358 C CA . PRO A 1 179 ? -15.750 -9.448 38.908 1.00 76.38 179 PRO A CA 1
ATOM 1359 C C . PRO A 1 179 ? -16.064 -10.347 37.702 1.00 76.38 179 PRO A C 1
ATOM 1361 O O . PRO A 1 179 ? -16.636 -9.863 36.717 1.00 76.38 179 PRO A O 1
ATOM 1364 N N . PRO A 1 180 ? -15.669 -11.633 37.744 1.00 74.19 180 PRO A N 1
ATOM 1365 C CA . PRO A 1 180 ? -15.938 -12.562 36.658 1.00 74.19 180 PRO A CA 1
ATO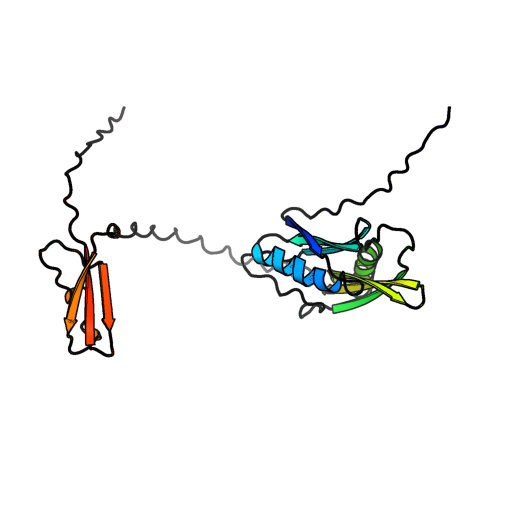M 1366 C C . PRO A 1 180 ? -17.426 -12.501 36.287 1.00 74.19 180 PRO A C 1
ATOM 1368 O O . PRO A 1 180 ? -18.268 -12.414 37.188 1.00 74.19 180 PRO A O 1
ATOM 1371 N N . PRO A 1 181 ? -17.766 -12.496 34.984 1.00 66.38 181 PRO A N 1
ATOM 1372 C CA . PRO A 1 181 ? -19.151 -12.401 34.548 1.00 66.38 181 PRO A CA 1
ATOM 1373 C C . PRO A 1 181 ? -19.970 -13.484 35.246 1.00 66.38 181 PRO A C 1
ATOM 1375 O O . PRO A 1 181 ? -19.573 -14.652 35.250 1.00 66.38 181 PRO A O 1
ATOM 1378 N N . ALA A 1 182 ? -21.087 -13.077 35.857 1.00 61.19 182 ALA A N 1
ATOM 1379 C CA . ALA A 1 182 ? -21.997 -13.990 36.532 1.00 61.19 182 ALA A CA 1
ATOM 1380 C C . ALA A 1 182 ? -22.289 -15.179 35.609 1.00 61.19 182 ALA A C 1
ATOM 1382 O O . ALA A 1 182 ? -22.551 -14.987 34.416 1.00 61.19 182 ALA A O 1
ATOM 1383 N N . ALA A 1 183 ? -22.166 -16.391 36.156 1.00 62.78 183 ALA A N 1
ATOM 1384 C CA . ALA A 1 183 ? -22.310 -17.629 35.407 1.00 62.78 183 ALA A CA 1
ATOM 1385 C C . ALA A 1 183 ? -23.605 -17.586 34.588 1.00 62.78 183 ALA A C 1
ATOM 1387 O O . ALA A 1 183 ? -24.705 -17.540 35.138 1.00 62.78 183 ALA A O 1
ATOM 1388 N N . ARG A 1 184 ? -23.458 -17.543 33.259 1.00 69.62 184 ARG A N 1
ATOM 1389 C CA . ARG A 1 184 ? -24.589 -17.651 32.340 1.00 69.62 184 ARG A CA 1
ATOM 1390 C C . ARG A 1 184 ? -25.122 -19.070 32.403 1.00 69.62 184 ARG A C 1
ATOM 1392 O O . ARG A 1 184 ? -24.370 -20.025 32.591 1.00 69.62 184 ARG A O 1
ATOM 1399 N N . CYS A 1 185 ? -26.423 -19.193 32.235 1.00 71.94 185 CYS A N 1
ATOM 1400 C CA . CYS A 1 185 ? -27.110 -20.460 32.376 1.00 71.94 185 CYS A CA 1
ATOM 1401 C C . CYS A 1 185 ? -26.700 -21.414 31.254 1.00 71.94 185 CYS A C 1
ATOM 1403 O O . CYS A 1 185 ? -26.423 -20.996 30.124 1.00 71.94 185 CYS A O 1
ATOM 1405 N N . ALA A 1 186 ? -26.615 -22.706 31.575 1.00 73.44 186 ALA A N 1
ATOM 1406 C CA . ALA A 1 186 ? -26.296 -23.715 30.582 1.00 73.44 186 ALA A CA 1
ATOM 1407 C C . ALA A 1 186 ? -27.366 -23.701 29.480 1.00 73.44 186 ALA A C 1
ATOM 1409 O O . ALA A 1 186 ? -28.565 -23.550 29.735 1.00 73.44 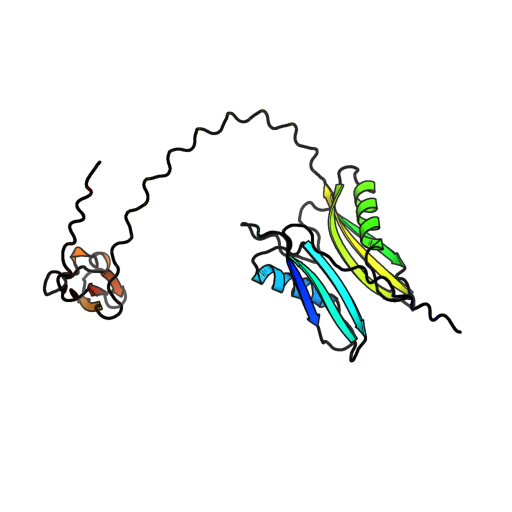186 ALA A O 1
ATOM 1410 N N . ARG A 1 187 ? -26.916 -23.834 28.229 1.00 63.06 187 ARG A N 1
ATOM 1411 C CA . ARG A 1 187 ? -27.756 -23.804 27.029 1.00 63.06 187 ARG A CA 1
ATOM 1412 C C . ARG A 1 187 ? -28.730 -24.993 27.069 1.00 63.06 187 ARG A C 1
ATOM 1414 O O . ARG A 1 187 ? -28.375 -26.086 26.649 1.00 63.06 187 ARG A O 1
ATOM 1421 N N . GLY A 1 188 ? -29.926 -24.781 27.617 1.00 72.25 188 GLY A N 1
ATOM 1422 C CA . GLY A 1 188 ? -30.935 -25.827 27.840 1.00 72.25 188 GLY A CA 1
ATOM 1423 C C . GLY A 1 188 ? -31.837 -25.594 29.059 1.00 72.25 188 GLY A C 1
ATOM 1424 O O . GLY A 1 188 ? -32.955 -26.098 29.077 1.00 72.25 188 GLY A O 1
ATOM 1425 N N . ASP A 1 189 ? -31.408 -24.766 30.018 1.00 76.88 189 ASP A N 1
ATOM 1426 C CA . ASP A 1 189 ? -32.126 -24.535 31.285 1.00 76.88 189 ASP A CA 1
ATOM 1427 C C . ASP A 1 189 ? -32.954 -23.232 31.305 1.00 76.88 189 ASP A C 1
ATOM 1429 O O . ASP A 1 189 ? -33.358 -22.754 32.364 1.00 76.88 189 ASP A O 1
ATOM 1433 N N . ILE A 1 190 ? -33.228 -22.639 30.137 1.00 81.06 190 ILE A N 1
ATOM 1434 C CA . ILE A 1 190 ? -33.932 -21.352 30.030 1.00 81.06 190 ILE A CA 1
ATOM 1435 C C . ILE A 1 190 ? -35.439 -21.573 29.858 1.00 81.06 190 ILE A C 1
ATOM 1437 O O . ILE A 1 190 ? -35.896 -22.099 28.843 1.00 81.06 190 ILE A O 1
ATOM 1441 N N . ILE A 1 191 ? -36.225 -21.100 30.823 1.00 82.38 191 ILE A N 1
ATOM 1442 C CA . ILE A 1 191 ? -37.691 -21.055 30.764 1.00 82.38 191 ILE A CA 1
ATOM 1443 C C . ILE A 1 191 ? -38.117 -19.650 30.338 1.00 82.38 191 ILE A C 1
ATOM 1445 O O . ILE A 1 191 ? -37.635 -18.657 30.878 1.00 82.38 191 ILE A O 1
ATOM 1449 N N . THR A 1 192 ? -39.038 -19.558 29.380 1.00 87.12 192 THR A N 1
ATOM 1450 C CA . THR A 1 192 ? -39.576 -18.281 28.891 1.00 87.12 192 THR A CA 1
ATOM 1451 C C . THR A 1 192 ? -40.974 -18.049 29.463 1.00 87.12 192 THR A C 1
ATOM 1453 O O . THR A 1 192 ? -41.851 -18.895 29.299 1.00 87.12 192 THR A O 1
ATOM 1456 N N . ILE A 1 193 ? -41.199 -16.902 30.109 1.00 86.44 193 ILE A N 1
ATOM 1457 C CA . ILE A 1 193 ? -42.494 -16.513 30.685 1.00 86.44 193 ILE A CA 1
ATOM 1458 C C . ILE A 1 193 ? -42.942 -15.194 30.053 1.00 86.44 193 ILE A C 1
ATOM 1460 O O . ILE A 1 193 ? -42.235 -14.196 30.138 1.00 86.44 193 ILE A O 1
ATOM 1464 N N . GLY A 1 194 ? -44.122 -15.176 29.434 1.00 90.06 194 GLY A N 1
ATOM 1465 C CA . GLY A 1 194 ? -44.723 -13.962 28.879 1.00 90.06 194 GLY A CA 1
ATOM 1466 C C . GLY A 1 194 ? -45.771 -13.365 29.818 1.00 90.06 194 GLY A C 1
ATOM 1467 O O . GLY A 1 194 ? -46.738 -14.044 30.163 1.00 90.06 194 GLY A O 1
ATOM 1468 N N . LYS A 1 195 ? -45.631 -12.090 30.193 1.00 90.88 195 LYS A N 1
ATOM 1469 C CA . LYS A 1 195 ? -46.651 -11.328 30.938 1.00 90.88 195 LYS A CA 1
ATOM 1470 C C . LYS A 1 195 ? -47.024 -10.052 30.193 1.00 90.88 195 LYS A C 1
ATOM 1472 O O . LYS A 1 195 ? -46.155 -9.294 29.770 1.00 90.88 195 LYS A O 1
ATOM 1477 N N . LYS A 1 196 ? -48.326 -9.793 30.041 1.00 93.25 196 LYS A N 1
ATOM 1478 C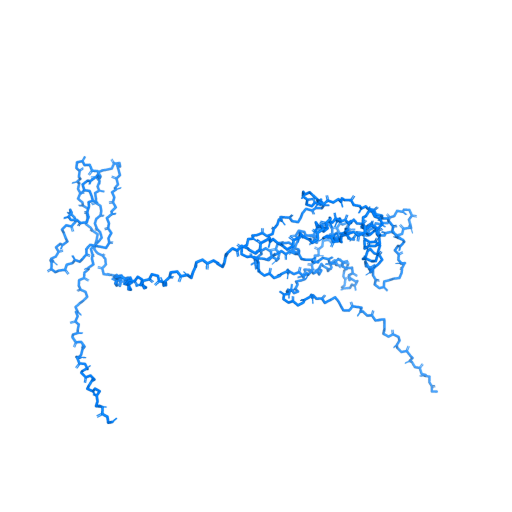 CA . LYS A 1 196 ? -48.802 -8.510 29.505 1.00 93.25 196 LYS A CA 1
ATOM 1479 C C . LYS A 1 196 ? -48.537 -7.400 30.518 1.00 93.25 196 LYS A C 1
ATOM 1481 O O . LYS A 1 196 ? -48.799 -7.573 31.706 1.00 93.25 196 LYS A O 1
ATOM 1486 N N . VAL A 1 197 ? -48.049 -6.267 30.031 1.00 93.44 197 VAL A N 1
ATOM 1487 C CA . VAL A 1 197 ? -47.747 -5.080 30.833 1.00 93.44 197 VAL A CA 1
ATOM 1488 C C . VAL A 1 197 ? -48.501 -3.869 30.299 1.00 93.44 197 VAL A C 1
ATOM 1490 O O . VAL A 1 197 ? -48.794 -3.768 29.110 1.00 93.44 197 VAL A O 1
ATOM 1493 N N . ALA A 1 198 ? -48.808 -2.915 31.176 1.00 91.75 198 ALA A N 1
ATOM 1494 C CA . ALA A 1 198 ? -49.399 -1.647 30.753 1.00 91.75 198 ALA A CA 1
ATOM 1495 C C . ALA A 1 198 ? -48.394 -0.785 29.964 1.00 91.75 198 ALA A C 1
ATOM 1497 O O . ALA A 1 198 ? -48.796 -0.031 29.080 1.00 91.75 198 ALA A O 1
ATOM 1498 N N . SER A 1 199 ? -47.096 -0.922 30.248 1.00 92.75 199 SER A N 1
ATOM 1499 C CA . SER A 1 199 ? -45.995 -0.215 29.590 1.00 92.75 199 SER A CA 1
ATOM 1500 C C . SER A 1 199 ? -44.728 -1.069 29.616 1.00 92.75 199 SER A C 1
ATOM 1502 O O . SER A 1 199 ? -44.478 -1.756 30.605 1.00 92.75 199 SER A O 1
ATOM 1504 N N . CYS A 1 200 ? -43.900 -0.989 28.570 1.00 90.31 200 CYS A N 1
ATOM 1505 C CA . CYS A 1 200 ? -42.602 -1.671 28.535 1.00 90.31 200 CYS A CA 1
ATOM 1506 C C . CYS A 1 200 ? -41.626 -1.184 29.612 1.00 90.31 200 CYS A C 1
ATOM 1508 O O . CYS A 1 200 ? -40.727 -1.930 29.981 1.00 90.31 200 CYS A O 1
ATOM 1510 N N . ALA A 1 201 ? -41.838 0.011 30.173 1.00 90.94 201 ALA A N 1
ATOM 1511 C CA . ALA A 1 201 ? -41.063 0.503 31.313 1.00 90.94 201 ALA A CA 1
ATOM 1512 C C . ALA A 1 201 ? -41.221 -0.372 32.573 1.00 90.94 201 ALA A C 1
ATOM 1514 O O . ALA A 1 201 ? -40.372 -0.339 33.453 1.00 90.94 201 ALA A O 1
ATOM 1515 N N . LEU A 1 202 ? -42.292 -1.171 32.651 1.00 91.62 202 LEU A N 1
ATOM 1516 C CA . LEU A 1 202 ? -42.528 -2.111 33.749 1.00 91.62 202 LEU A CA 1
ATOM 1517 C C . LEU A 1 202 ? -41.829 -3.463 33.536 1.00 91.62 202 LEU A C 1
ATOM 1519 O O . LEU A 1 202 ? -41.882 -4.308 34.420 1.00 91.62 202 LEU A O 1
ATOM 1523 N N . CYS A 1 203 ? -41.199 -3.697 32.380 1.00 90.56 203 CYS A N 1
ATOM 1524 C CA . CYS A 1 203 ? -40.526 -4.957 32.059 1.00 90.56 203 CYS A CA 1
ATOM 1525 C C . CYS A 1 203 ? -39.108 -5.007 32.657 1.00 90.56 203 CYS A C 1
ATOM 1527 O O . CYS A 1 203 ? -38.108 -5.113 31.944 1.00 90.56 203 CYS A O 1
ATOM 1529 N N . THR A 1 204 ? -39.025 -4.883 33.980 1.00 88.50 204 THR A N 1
ATOM 1530 C CA . THR A 1 204 ? -37.773 -4.953 34.740 1.00 88.50 204 THR A CA 1
ATOM 1531 C C . THR A 1 204 ? -37.505 -6.370 35.237 1.00 88.50 204 THR A C 1
ATOM 1533 O O . THR A 1 204 ? -38.382 -7.236 35.239 1.00 88.50 204 THR A O 1
ATOM 1536 N N . GLN A 1 205 ? -36.275 -6.605 35.686 1.00 82.00 205 GLN A N 1
ATOM 1537 C CA . GLN A 1 205 ? -35.858 -7.886 36.247 1.00 82.00 205 GLN A CA 1
ATOM 1538 C C . GLN A 1 205 ? -36.707 -8.279 37.477 1.00 82.00 205 GLN A C 1
ATOM 1540 O O . GLN A 1 205 ? -37.080 -9.441 37.606 1.00 82.00 205 GLN A O 1
ATOM 1545 N N . ASP A 1 206 ? -37.124 -7.303 38.294 1.00 82.31 206 ASP A N 1
ATOM 1546 C CA . ASP A 1 206 ? -38.011 -7.504 39.454 1.00 82.31 206 ASP A CA 1
ATOM 1547 C C . ASP A 1 206 ? -39.451 -7.877 39.070 1.00 82.31 206 ASP A C 1
ATOM 1549 O O . ASP A 1 206 ? -40.139 -8.595 39.796 1.00 82.31 206 AS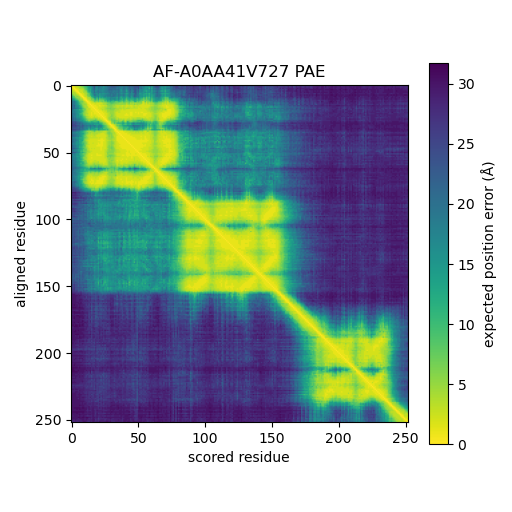P A O 1
ATOM 1553 N N . PHE A 1 207 ? -39.927 -7.412 37.911 1.00 85.12 207 PHE A N 1
ATOM 1554 C CA . PHE A 1 207 ? -41.253 -7.777 37.404 1.00 85.12 207 PHE A CA 1
ATOM 1555 C C . PHE A 1 207 ? -41.315 -9.258 36.993 1.00 85.12 207 PHE A C 1
ATOM 1557 O O . PHE A 1 207 ? -42.358 -9.925 37.085 1.00 85.12 207 PHE A O 1
ATOM 1564 N N . CYS A 1 208 ? -40.171 -9.794 36.573 1.00 83.06 208 CYS A N 1
ATOM 1565 C CA . CYS A 1 208 ? -39.977 -11.185 36.211 1.00 83.06 208 CYS A CA 1
ATOM 1566 C C . CYS A 1 208 ? -39.773 -12.070 37.448 1.00 83.06 208 CYS A C 1
ATOM 1568 O O . CYS A 1 208 ? -38.715 -12.653 37.657 1.00 83.06 208 CYS A O 1
ATOM 1570 N N . ALA A 1 209 ? -40.826 -12.226 38.253 1.00 81.50 209 ALA A N 1
ATOM 1571 C CA . ALA A 1 209 ? -40.867 -13.266 39.275 1.00 81.50 209 ALA A CA 1
ATOM 1572 C C . ALA A 1 209 ? -40.883 -14.646 38.592 1.00 81.50 209 ALA A C 1
ATOM 1574 O O . ALA A 1 209 ? -41.889 -15.010 37.979 1.00 81.50 209 ALA A O 1
ATOM 1575 N N . CYS A 1 210 ? -39.772 -15.381 38.673 1.00 79.31 210 CYS A N 1
ATOM 1576 C CA . CYS A 1 210 ? -39.592 -16.711 38.094 1.00 79.31 210 CYS A CA 1
ATOM 1577 C C . CYS A 1 210 ? -39.993 -17.814 39.100 1.00 79.31 210 CYS A C 1
ATOM 1579 O O . CYS A 1 210 ? -39.242 -18.063 40.047 1.00 79.31 210 CYS A O 1
ATOM 1581 N N . PRO A 1 211 ? -41.148 -18.486 38.937 1.00 76.38 211 PRO A N 1
ATOM 1582 C CA . PRO A 1 211 ? -41.523 -19.635 39.755 1.00 76.38 211 PRO A CA 1
ATOM 1583 C C . PRO A 1 211 ? -40.990 -20.966 39.186 1.00 76.38 211 PRO A C 1
ATOM 1585 O O . PRO A 1 211 ? -40.951 -21.126 37.963 1.00 76.38 211 PRO A O 1
ATOM 1588 N N . PRO A 1 212 ? -40.705 -21.968 40.042 1.00 61.91 212 PRO A N 1
ATOM 1589 C CA . PRO A 1 212 ? -40.566 -21.904 41.500 1.00 61.91 212 PRO A CA 1
ATOM 1590 C C . PRO A 1 212 ? -39.153 -21.445 41.913 1.00 61.91 212 PRO A C 1
ATOM 1592 O O . PRO A 1 212 ? -38.157 -21.941 41.398 1.00 61.91 212 PRO A O 1
ATOM 1595 N N . SER A 1 213 ? -39.085 -20.500 42.857 1.00 58.22 213 SER A N 1
ATOM 1596 C CA . SER A 1 213 ? -37.839 -19.984 43.449 1.00 58.22 213 SER A CA 1
ATOM 1597 C C . SER A 1 213 ? -36.935 -21.137 43.930 1.00 58.22 213 SER A C 1
ATOM 1599 O O . SER A 1 213 ? -37.472 -22.070 44.533 1.00 58.22 213 SER A O 1
ATOM 1601 N N . PRO A 1 214 ? -35.603 -21.112 43.703 1.00 55.31 214 PRO A N 1
ATOM 1602 C CA . PRO A 1 214 ? -34.761 -19.961 43.368 1.00 55.31 214 PRO A CA 1
ATOM 1603 C C . PRO A 1 214 ? -34.300 -19.972 41.899 1.00 55.31 214 PRO A C 1
ATOM 1605 O O . PRO A 1 214 ? -33.330 -20.630 41.531 1.00 55.31 214 PRO A O 1
ATOM 1608 N N . THR A 1 215 ? -34.979 -19.206 41.051 1.00 67.31 215 THR A N 1
ATOM 1609 C CA . THR A 1 215 ? -34.639 -19.023 39.630 1.00 67.31 215 THR A CA 1
ATOM 1610 C C . THR A 1 215 ? -34.148 -17.589 39.445 1.00 67.31 215 THR A C 1
ATOM 1612 O O . THR A 1 215 ? -34.875 -16.659 39.795 1.00 67.31 215 THR A O 1
ATOM 1615 N N . ILE A 1 216 ? -32.947 -17.387 38.895 1.00 71.19 216 ILE A N 1
ATOM 1616 C CA . ILE A 1 216 ? -32.430 -16.041 38.593 1.00 71.19 216 ILE A CA 1
ATOM 1617 C C . ILE A 1 216 ? -32.920 -15.636 37.189 1.00 71.19 216 ILE A C 1
ATOM 1619 O O . ILE A 1 216 ? -32.769 -16.425 36.249 1.00 71.19 216 ILE A O 1
ATOM 1623 N N . PRO A 1 217 ? -33.530 -14.450 37.016 1.00 73.56 217 PRO A N 1
ATOM 1624 C CA . PRO A 1 217 ? -33.871 -13.920 35.697 1.00 73.56 217 PRO A CA 1
ATOM 1625 C C . PRO A 1 217 ? -32.598 -13.552 34.918 1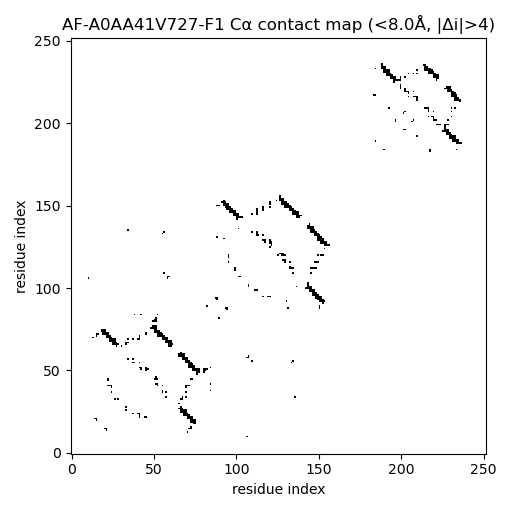.00 73.56 217 PRO A C 1
ATOM 1627 O O . PRO A 1 217 ? -31.805 -12.728 35.368 1.00 73.56 217 PRO A O 1
ATOM 1630 N N . GLU A 1 218 ? -32.408 -14.150 33.743 1.00 82.06 218 GLU A N 1
ATOM 1631 C CA . GLU A 1 218 ? -31.240 -13.940 32.874 1.00 82.06 218 GLU A CA 1
ATOM 1632 C C . GLU A 1 218 ? -31.390 -12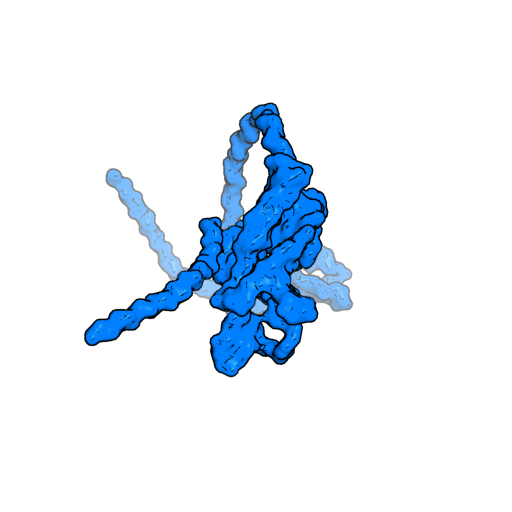.689 32.005 1.00 82.06 218 GLU A C 1
ATOM 1634 O O . GLU A 1 218 ? -30.441 -11.937 31.797 1.00 82.06 218 GLU A O 1
ATOM 1639 N N . SER A 1 219 ? -32.588 -12.481 31.459 1.00 82.81 219 SER A N 1
ATOM 1640 C CA . SER A 1 219 ? -32.886 -11.351 30.580 1.00 82.81 219 SER A CA 1
ATOM 1641 C C . SER A 1 219 ? -34.381 -11.065 30.524 1.00 82.81 219 SER A C 1
ATOM 1643 O O . SER A 1 219 ? -35.215 -11.959 30.711 1.00 82.81 219 SER A O 1
ATOM 1645 N N . THR A 1 220 ? -34.705 -9.804 30.245 1.00 85.81 220 THR A N 1
ATOM 1646 C CA . THR A 1 220 ? -36.064 -9.336 29.984 1.00 85.81 220 THR A CA 1
ATOM 1647 C C . THR A 1 220 ? -36.115 -8.658 28.620 1.00 85.81 220 THR A C 1
ATOM 1649 O O . THR A 1 220 ? -35.200 -7.935 28.230 1.00 85.81 220 THR A O 1
ATOM 1652 N N . GLU A 1 221 ? -37.177 -8.917 27.867 1.00 91.19 221 GLU A N 1
ATOM 1653 C CA . GLU A 1 221 ? -37.403 -8.329 26.549 1.00 91.19 221 GLU A CA 1
ATOM 1654 C C . GLU A 1 221 ? -38.861 -7.880 26.460 1.00 91.19 221 GLU A C 1
ATOM 1656 O O . GLU A 1 221 ? -39.767 -8.657 26.752 1.00 91.19 221 GLU A O 1
ATOM 1661 N N . CYS A 1 222 ? -39.116 -6.629 26.075 1.00 92.06 222 CYS A N 1
ATOM 1662 C CA . CYS A 1 222 ? -40.481 -6.155 25.865 1.00 92.06 222 CYS A CA 1
ATOM 1663 C C . CYS A 1 222 ? -40.795 -6.052 24.377 1.00 92.06 222 CYS A C 1
ATOM 1665 O O . CYS A 1 222 ? -40.113 -5.340 23.645 1.00 92.06 222 CYS A O 1
ATOM 1667 N N . LEU A 1 223 ? -41.880 -6.694 23.950 1.00 92.94 223 LEU A N 1
ATOM 1668 C CA . LEU A 1 223 ? -42.458 -6.517 22.622 1.00 92.94 223 LEU A CA 1
ATOM 1669 C C . LEU A 1 223 ? -43.390 -5.294 22.643 1.00 92.94 223 LEU A C 1
ATOM 1671 O O . LEU A 1 223 ? -44.481 -5.377 23.222 1.00 92.94 223 LEU A O 1
ATOM 1675 N N . PRO A 1 224 ? -43.009 -4.156 22.030 1.00 86.12 224 PRO A N 1
ATOM 1676 C CA . PRO A 1 224 ? -43.747 -2.898 22.167 1.00 86.12 224 PRO A CA 1
ATOM 1677 C C . PRO A 1 224 ? -45.138 -2.949 21.524 1.00 86.12 224 PRO A C 1
ATOM 1679 O O . PRO A 1 224 ? -46.074 -2.330 22.026 1.00 86.12 224 PRO A O 1
ATOM 1682 N N . THR A 1 225 ? -45.294 -3.726 20.452 1.00 87.75 225 THR A N 1
ATOM 1683 C CA . THR A 1 225 ? -46.553 -3.880 19.707 1.00 87.75 225 THR A CA 1
ATOM 1684 C C . THR A 1 225 ? -47.621 -4.622 20.503 1.00 87.75 225 THR A C 1
ATOM 1686 O O . THR A 1 225 ? -48.794 -4.266 20.447 1.00 87.75 225 THR A O 1
ATOM 1689 N N . THR A 1 226 ? -47.229 -5.629 21.281 1.00 87.81 226 THR A N 1
ATOM 1690 C CA . THR A 1 226 ? -48.151 -6.465 22.065 1.00 87.81 226 THR A CA 1
ATOM 1691 C C . THR A 1 226 ? -48.145 -6.130 23.553 1.00 87.81 226 THR A C 1
ATOM 1693 O O . THR A 1 226 ? -48.894 -6.747 24.315 1.00 87.81 226 THR A O 1
ATOM 1696 N N . ARG A 1 227 ? -47.285 -5.188 23.971 1.00 90.94 227 ARG A N 1
ATOM 1697 C CA . ARG A 1 227 ? -46.955 -4.884 25.372 1.00 90.94 227 ARG A CA 1
ATOM 1698 C C . ARG A 1 227 ? -46.743 -6.161 26.186 1.00 90.94 227 ARG A C 1
ATOM 1700 O O . ARG A 1 227 ? -47.314 -6.344 27.262 1.00 90.94 227 ARG A O 1
ATOM 1707 N N . LEU A 1 228 ? -45.962 -7.080 25.622 1.00 92.56 228 LEU A N 1
ATOM 1708 C CA . LEU A 1 228 ? -45.660 -8.372 26.228 1.00 92.56 228 LEU A CA 1
ATOM 1709 C C . LEU A 1 228 ? -44.227 -8.343 26.749 1.00 92.56 228 LEU A C 1
ATOM 1711 O O . LEU A 1 228 ? -43.292 -8.205 25.965 1.00 92.56 228 LEU A O 1
ATOM 1715 N N . CYS A 1 229 ? -44.073 -8.472 28.060 1.00 90.88 229 CYS A N 1
ATOM 1716 C CA . CYS A 1 229 ? -42.785 -8.660 28.705 1.00 90.88 229 CYS A CA 1
ATOM 1717 C C . CYS A 1 229 ? -42.442 -10.152 28.693 1.00 90.88 229 CYS A C 1
ATOM 1719 O O . CYS A 1 229 ? -43.190 -10.970 29.234 1.00 90.88 229 CYS A O 1
ATOM 1721 N N . ILE A 1 230 ? -41.338 -10.498 28.044 1.00 91.50 230 ILE A N 1
ATOM 1722 C CA . ILE A 1 230 ? -40.765 -11.835 27.975 1.00 91.50 230 ILE A CA 1
ATOM 1723 C C . ILE A 1 230 ? -39.637 -11.913 29.001 1.00 91.50 230 ILE A C 1
ATOM 1725 O O . ILE A 1 230 ? -38.624 -11.230 28.882 1.00 91.50 230 ILE A O 1
ATOM 1729 N N . CYS A 1 231 ? -39.813 -12.772 29.995 1.00 89.06 231 CYS A N 1
ATOM 1730 C CA . CYS A 1 231 ? -38.836 -13.074 31.029 1.00 89.06 231 CYS A CA 1
ATOM 1731 C C . CYS A 1 231 ? -38.137 -14.393 30.699 1.00 89.06 231 CYS A C 1
ATOM 1733 O O . CYS A 1 231 ? -38.815 -15.406 30.504 1.00 89.06 231 CYS A O 1
ATOM 1735 N N . ARG A 1 232 ? -36.804 -14.410 30.673 1.00 89.56 232 ARG A N 1
ATOM 1736 C CA . ARG A 1 232 ? -36.012 -15.643 30.562 1.00 89.56 232 ARG A CA 1
ATOM 1737 C C . ARG A 1 232 ? -35.442 -16.000 31.931 1.00 89.56 232 ARG A C 1
ATOM 1739 O O . ARG A 1 232 ? -34.684 -15.223 32.503 1.00 89.56 232 ARG A O 1
ATOM 1746 N N . CYS A 1 233 ? -35.840 -17.148 32.461 1.00 86.62 233 CYS A N 1
ATOM 1747 C CA . CYS A 1 233 ? -35.524 -17.615 33.808 1.00 86.62 233 CYS A CA 1
ATOM 1748 C C . CYS A 1 233 ? -34.645 -18.865 33.748 1.00 86.62 233 CYS A C 1
ATOM 1750 O O . CYS A 1 233 ? -34.937 -19.772 32.968 1.00 86.62 233 CYS A O 1
ATOM 1752 N N . CYS A 1 234 ? -33.627 -18.949 34.601 1.00 85.12 234 CYS A N 1
ATOM 1753 C CA . CYS A 1 234 ? -32.722 -20.097 34.629 1.00 85.12 234 CYS A CA 1
ATOM 1754 C C . CYS A 1 234 ? -33.142 -21.156 35.630 1.00 85.12 234 CYS A C 1
ATOM 1756 O O . CYS A 1 234 ? -33.027 -20.940 36.838 1.00 85.12 234 CYS A O 1
ATOM 1758 N N . LYS A 1 235 ? -33.587 -22.309 35.139 1.00 79.94 235 LYS A N 1
ATOM 1759 C CA . LYS A 1 235 ? -33.932 -23.444 35.988 1.00 79.94 235 LYS A CA 1
ATOM 1760 C C . LYS A 1 235 ? -32.713 -23.820 36.844 1.00 79.94 235 LYS A C 1
ATOM 1762 O O . LYS A 1 235 ? -31.620 -23.928 36.289 1.00 79.94 235 LYS A O 1
ATOM 1767 N N . PRO A 1 236 ? -32.862 -24.026 38.165 1.00 69.81 236 PRO A N 1
ATOM 1768 C CA . PRO A 1 236 ? -31.763 -24.527 38.972 1.00 69.81 236 PRO A CA 1
ATOM 1769 C C . PRO A 1 236 ? -31.412 -25.924 38.460 1.00 69.81 236 PRO A C 1
ATOM 1771 O O . PRO A 1 236 ? -32.162 -26.880 38.680 1.00 69.81 236 PRO A O 1
ATOM 1774 N N . SER A 1 237 ? -30.295 -26.046 37.740 1.00 65.69 237 SER A N 1
ATOM 1775 C CA . SER A 1 237 ? -29.692 -27.343 37.462 1.00 65.69 237 SER A CA 1
ATOM 1776 C C . SER A 1 237 ? -29.452 -27.965 38.833 1.00 65.69 237 SER A C 1
ATOM 1778 O O . SER A 1 237 ? -28.816 -27.339 39.681 1.00 65.69 237 SER A O 1
ATOM 1780 N N . SER A 1 238 ? -30.052 -29.124 39.104 1.00 60.62 238 SER A N 1
ATOM 1781 C CA . SER A 1 238 ? -29.944 -29.798 40.396 1.00 60.62 238 SER A CA 1
ATOM 1782 C C . SER A 1 238 ? -28.467 -29.905 40.757 1.00 60.62 238 SER A C 1
ATOM 1784 O O . SER A 1 238 ? -27.736 -30.681 40.143 1.00 60.62 238 SER A O 1
ATOM 1786 N N . ILE A 1 239 ? -28.014 -29.062 41.690 1.00 54.84 239 ILE A N 1
ATOM 1787 C CA . ILE A 1 239 ? -26.624 -29.024 42.125 1.00 54.84 239 ILE A CA 1
ATOM 1788 C C . ILE A 1 239 ? -26.384 -30.377 42.783 1.00 54.84 239 ILE A C 1
ATOM 1790 O O . ILE A 1 239 ? -26.761 -30.607 43.930 1.00 54.84 239 ILE A O 1
ATOM 1794 N N . THR A 1 240 ? -25.805 -31.307 42.030 1.00 50.41 240 THR A N 1
ATOM 1795 C CA . THR A 1 240 ? -25.194 -32.493 42.612 1.00 50.41 240 THR A CA 1
ATOM 1796 C C . THR A 1 240 ? -24.035 -31.941 43.423 1.00 50.41 240 THR A C 1
ATOM 1798 O O . THR A 1 240 ? -23.092 -31.410 42.842 1.00 50.41 240 THR A O 1
ATOM 1801 N N . ALA A 1 241 ? -24.174 -31.931 44.749 1.00 45.50 241 ALA A N 1
ATOM 1802 C CA . ALA A 1 241 ? -23.183 -31.407 45.676 1.00 45.50 241 ALA A CA 1
ATOM 1803 C C . ALA A 1 241 ? -21.840 -32.117 45.443 1.00 45.50 241 ALA A C 1
ATOM 1805 O O . ALA A 1 241 ? -21.603 -33.208 45.958 1.00 45.50 241 ALA A O 1
ATOM 1806 N N . LEU A 1 242 ? -20.976 -31.523 44.617 1.00 47.03 242 LEU A N 1
ATOM 1807 C CA . LEU A 1 242 ? -19.608 -31.982 44.456 1.00 47.03 242 LEU A CA 1
ATOM 1808 C C . LEU A 1 242 ? -18.819 -31.502 45.673 1.00 47.03 242 LEU A C 1
ATOM 1810 O O . LEU A 1 242 ? -18.832 -30.320 46.012 1.00 47.03 242 LEU A O 1
ATOM 1814 N N . GLY A 1 243 ? -18.197 -32.470 46.340 1.00 41.41 243 GLY A N 1
ATOM 1815 C CA . GLY A 1 243 ? -17.552 -32.347 47.636 1.00 41.41 243 GLY A CA 1
ATOM 1816 C C . GLY A 1 243 ? -16.639 -31.134 47.785 1.00 41.41 243 GLY A C 1
ATOM 1817 O O . GLY A 1 243 ? -15.806 -30.823 46.936 1.00 41.41 243 GLY A O 1
ATOM 1818 N N . SER A 1 244 ? -16.797 -30.499 48.941 1.00 43.00 244 SER A N 1
ATOM 1819 C CA . SER A 1 244 ? -15.891 -29.515 49.510 1.00 43.00 244 SER A CA 1
ATOM 1820 C C . SER A 1 244 ? -14.500 -30.142 49.674 1.00 43.00 244 SER A C 1
ATOM 1822 O O . SER A 1 244 ? -14.272 -30.921 50.598 1.00 43.00 244 SER A O 1
ATOM 1824 N N . PHE A 1 245 ? -13.565 -29.841 48.771 1.00 44.94 245 PHE A N 1
ATOM 1825 C CA . PHE A 1 245 ? -12.146 -30.103 49.006 1.00 44.94 245 PHE A CA 1
ATOM 1826 C C . PHE A 1 245 ? -11.577 -28.936 49.813 1.00 44.94 245 PHE A C 1
ATOM 1828 O O . PHE A 1 245 ? -11.210 -27.894 49.273 1.00 44.94 245 PHE A O 1
ATOM 1835 N N . ALA A 1 246 ? -11.528 -29.118 51.131 1.00 42.75 246 ALA A N 1
ATOM 1836 C CA . ALA A 1 246 ? -10.705 -28.305 52.009 1.00 42.75 246 ALA A CA 1
ATOM 1837 C C . ALA A 1 246 ? -9.225 -28.603 51.710 1.00 42.75 246 ALA A C 1
ATOM 1839 O O . ALA A 1 246 ? -8.684 -29.611 52.159 1.00 42.75 246 ALA A O 1
ATOM 1840 N N . SER A 1 247 ? -8.568 -27.737 50.938 1.00 42.47 247 SER A N 1
ATOM 1841 C CA . SER A 1 247 ? -7.105 -27.711 50.870 1.00 42.47 247 SER A CA 1
ATOM 1842 C C . SER A 1 247 ? -6.568 -26.966 52.087 1.00 42.47 247 SER A C 1
ATOM 1844 O O . SER A 1 247 ? -6.511 -25.737 52.109 1.00 42.47 247 SER A O 1
ATOM 1846 N N . SER A 1 248 ? -6.170 -27.723 53.106 1.00 39.78 248 SER A N 1
ATOM 1847 C CA . SER A 1 248 ? -5.301 -27.240 54.176 1.00 39.78 248 SER A CA 1
ATOM 1848 C C . SER A 1 248 ? -3.902 -27.012 53.605 1.00 39.78 248 SER A C 1
ATOM 1850 O O . SER A 1 248 ? -3.191 -27.965 53.293 1.00 39.78 248 SER A O 1
ATOM 1852 N N . VAL A 1 249 ? -3.501 -25.750 53.460 1.00 50.31 249 VAL A N 1
ATOM 1853 C CA . VAL A 1 249 ? -2.106 -25.380 53.202 1.00 50.31 249 VAL A CA 1
ATOM 1854 C C . VAL A 1 249 ? -1.375 -25.405 54.541 1.00 50.31 249 VAL A C 1
ATOM 1856 O O . VAL A 1 249 ? -1.601 -24.552 55.397 1.00 50.31 249 VAL A O 1
ATOM 1859 N N . ALA A 1 250 ? -0.529 -26.416 54.733 1.00 44.78 250 ALA A N 1
ATOM 1860 C CA . ALA A 1 250 ? 0.448 -26.442 55.810 1.00 44.78 250 ALA A CA 1
ATOM 1861 C C . ALA A 1 250 ? 1.621 -25.528 55.431 1.00 44.78 250 ALA A C 1
ATOM 1863 O O . ALA A 1 250 ? 2.252 -25.714 54.392 1.00 44.78 250 ALA A O 1
ATOM 1864 N N . VAL A 1 251 ? 1.879 -24.534 56.276 1.00 47.44 251 VAL A N 1
ATOM 1865 C CA . VAL A 1 251 ? 3.100 -23.726 56.266 1.00 47.44 251 VAL A CA 1
ATOM 1866 C C . VAL A 1 251 ? 4.183 -24.530 56.989 1.00 47.44 251 VAL A C 1
ATOM 1868 O O . VAL A 1 251 ? 3.962 -24.964 58.122 1.00 47.44 251 VAL A O 1
ATOM 1871 N N . GLN A 1 252 ? 5.324 -24.732 56.330 1.00 55.59 252 GLN A N 1
ATOM 1872 C CA . GLN A 1 252 ? 6.606 -25.074 56.950 1.00 55.59 252 GLN A CA 1
ATOM 1873 C C . GLN A 1 252 ? 7.574 -23.921 56.716 1.00 55.59 252 GLN A C 1
ATOM 1875 O O . GLN A 1 252 ? 7.535 -23.357 55.599 1.00 55.59 252 GLN A O 1
#

pLDDT: mean 77.99, std 16.26, range [32.81, 96.0]

Nearest PDB structures (foldseek):
  7k9m-assembly1_B  TM=4.668E-01  e=5.210E+00  Mycobacterium tuberculosis H37Rv
  7pd3-assembly1_f  TM=5.057E-01  e=9.608E+00  Homo sapiens